Protein AF-A0A7S1CT63-F1 (afdb_monomer_lite)

InterPro domains:
  IPR013320 Concanavalin A-like lectin/glucanase domain superfamily [SSF49899] (181-325)

Foldseek 3Di:
DFAPQQDPDPDDDDDDPDDDDDDDDDDDDDDDDDDDDDDDDDDDDDPDPDDPDFAPCPDDWDKDWDDDPNDTDIFAIDGFGGDDDDPPDPQFDKDDWDWDFPDPDPPGWIWIWIDRPPDIDIHTGDVVVVVCNVCLVPDDDDDDAQWPDKDFQDDPDDDDDPDDDDPDPPDFQDKDKDFFDFAFWLLVWWWKKKKFWFAADPDWPQAQAKAWQKDQAAPLRFAWTWTAHRLQKIKIWHARSPDIDIDIAASSNHDGRHTKIKMWIGTSNSQWTWMDIRSGTQCCRVNDPRSIDRHDSPHTGRGNPSGTMMIGGSRTRIITMGRHGD

pLDDT: mean 75.98, std 24.72, range [22.61, 98.38]

Organism: NCBI:txid1486930

Sequence (326 aa):
MPSACAAGAAASDWSRDQRRRWHCRARDVGTHTRPCATALFTRAAALAQYVPGWDNRNPYFLVAGREANGTIVWSQPEVALYILPPCEDARCGVGYPDFVQPSAAAGAPIYLTETDKVTARLHRLNDTMLEGLFSQHTAREPATIGLAANVTRPSGDAAASTTLAPPAGAAAPQAWSFPAPTWGSLSAGAGLTLELELSAPTAQRVVTAPTALVDCRDGGGRGVAVSVNSSGQVTVTLSDGTHSQEWSSDPQCPVAAGAHHVVAIVDGLARYIAFVVDGVLNDGGDARPQGWGALSPAVGDVGGGGRAQCRVDGRVARVRAYTRYL

Structure (mmCIF, N/CA/C/O backbone):
data_AF-A0A7S1CT63-F1
#
_entry.id   AF-A0A7S1CT63-F1
#
loop_
_atom_site.group_PDB
_atom_site.id
_atom_site.type_symbol
_atom_site.label_atom_id
_atom_site.label_alt_id
_atom_site.label_comp_id
_atom_site.label_asym_id
_atom_site.label_entity_id
_atom_site.label_seq_id
_atom_site.pdbx_PDB_ins_code
_atom_site.Cartn_x
_atom_site.Cartn_y
_atom_site.Cartn_z
_atom_site.occupancy
_atom_site.B_iso_or_equiv
_atom_site.auth_seq_id
_atom_site.auth_comp_id
_atom_site.auth_asym_id
_atom_site.auth_atom_id
_atom_site.pdbx_PDB_model_num
ATOM 1 N N . MET A 1 1 ? -11.423 -14.882 8.388 1.00 35.84 1 MET A N 1
ATOM 2 C CA . MET A 1 1 ? -12.466 -14.789 7.344 1.00 35.84 1 MET A CA 1
ATOM 3 C C . MET A 1 1 ? -11.972 -15.637 6.180 1.00 35.84 1 MET A C 1
ATOM 5 O O . MET A 1 1 ? -10.774 -15.584 5.952 1.00 35.84 1 MET A O 1
ATOM 9 N N . PRO A 1 2 ? -12.773 -16.484 5.510 1.00 32.31 2 PRO A N 1
ATOM 10 C CA . PRO A 1 2 ? -12.267 -17.165 4.319 1.00 32.31 2 PRO A CA 1
ATOM 11 C C . PRO A 1 2 ? -11.955 -16.114 3.242 1.00 32.31 2 PRO A C 1
ATOM 13 O O . PRO A 1 2 ? -12.791 -15.255 2.966 1.00 32.31 2 PRO A O 1
ATOM 16 N N . SER A 1 3 ? -10.736 -16.161 2.705 1.00 40.78 3 SER A N 1
ATOM 17 C CA . SER A 1 3 ? -10.205 -15.226 1.709 1.00 40.78 3 SER A CA 1
ATOM 18 C C . SER A 1 3 ? -11.117 -15.128 0.475 1.00 40.78 3 SER A C 1
ATOM 20 O O . SER A 1 3 ? -11.454 -16.137 -0.145 1.00 40.78 3 SER A O 1
ATOM 22 N N . ALA A 1 4 ? -11.508 -13.900 0.116 1.00 50.69 4 ALA A N 1
ATOM 23 C CA . ALA A 1 4 ? -12.416 -13.604 -0.995 1.00 50.69 4 ALA A CA 1
ATOM 24 C C . ALA A 1 4 ? -11.771 -13.743 -2.390 1.00 50.69 4 ALA A C 1
ATOM 26 O O . ALA A 1 4 ? -12.476 -13.709 -3.395 1.00 50.69 4 ALA A O 1
ATOM 27 N N . CYS A 1 5 ? -10.453 -13.939 -2.477 1.00 51.06 5 CYS A N 1
ATOM 28 C CA . CYS A 1 5 ? -9.745 -13.969 -3.759 1.00 51.06 5 CYS A CA 1
ATOM 29 C C . CYS A 1 5 ? -9.962 -15.245 -4.587 1.00 51.06 5 CYS A C 1
ATOM 31 O O . CYS A 1 5 ? -9.625 -15.273 -5.767 1.00 51.06 5 CYS A O 1
ATOM 33 N N . ALA A 1 6 ? -10.527 -16.306 -4.004 1.00 39.12 6 ALA A N 1
ATOM 34 C CA . ALA A 1 6 ? -10.687 -17.587 -4.694 1.00 39.12 6 ALA A CA 1
ATOM 35 C C . ALA A 1 6 ? -11.897 -17.652 -5.648 1.00 39.12 6 ALA A C 1
ATOM 37 O O . ALA A 1 6 ? -12.098 -18.678 -6.299 1.00 39.12 6 ALA A O 1
ATOM 38 N N . ALA A 1 7 ? -12.713 -16.599 -5.763 1.00 34.84 7 ALA A N 1
ATOM 39 C CA . ALA A 1 7 ? -13.865 -16.618 -6.654 1.00 34.84 7 ALA A CA 1
ATOM 40 C C . ALA A 1 7 ? -14.063 -15.275 -7.356 1.00 34.84 7 ALA A C 1
ATOM 42 O O . ALA A 1 7 ? -14.525 -14.304 -6.763 1.00 34.84 7 ALA A O 1
ATOM 43 N N . GLY A 1 8 ? -13.835 -15.264 -8.671 1.00 33.62 8 GLY A N 1
ATOM 44 C CA . GLY A 1 8 ? -14.592 -14.394 -9.560 1.00 33.62 8 GLY A CA 1
ATOM 45 C C . GLY A 1 8 ? -16.068 -14.780 -9.466 1.00 33.62 8 GLY A C 1
ATOM 46 O O . GLY A 1 8 ? -16.554 -15.596 -10.243 1.00 33.62 8 GLY A O 1
ATOM 47 N N . ALA A 1 9 ? -16.770 -14.257 -8.468 1.00 26.58 9 ALA A N 1
ATOM 48 C CA . ALA A 1 9 ? -18.196 -14.447 -8.287 1.00 26.58 9 ALA A CA 1
ATOM 49 C C . ALA A 1 9 ? -18.817 -13.112 -7.887 1.00 26.58 9 ALA A C 1
ATOM 51 O O . ALA A 1 9 ? -18.344 -12.427 -6.981 1.00 26.58 9 ALA A O 1
ATOM 52 N N . ALA A 1 10 ? -19.874 -12.749 -8.612 1.00 27.80 10 ALA A N 1
ATOM 53 C CA . ALA A 1 10 ? -20.764 -11.646 -8.296 1.00 27.80 10 ALA A CA 1
ATOM 54 C C . ALA A 1 10 ? -21.100 -11.619 -6.799 1.00 27.80 10 ALA A C 1
ATOM 56 O O . ALA A 1 10 ? -21.235 -12.682 -6.195 1.00 27.80 10 ALA A O 1
ATOM 57 N N . ALA A 1 11 ? -21.248 -10.406 -6.254 1.00 30.02 11 ALA A N 1
ATOM 58 C CA . ALA A 1 11 ? -21.671 -10.108 -4.888 1.00 30.02 11 ALA A CA 1
ATOM 59 C C . ALA A 1 11 ? -22.540 -11.228 -4.293 1.00 30.02 11 ALA A C 1
ATOM 61 O O . ALA A 1 11 ? -23.735 -11.322 -4.576 1.00 30.02 11 ALA A O 1
ATOM 62 N N . SER A 1 12 ? -21.922 -12.112 -3.511 1.00 28.39 12 SER A N 1
ATOM 63 C CA . SER A 1 12 ? -22.650 -13.174 -2.839 1.00 28.39 12 SER A CA 1
ATOM 64 C C . SER A 1 12 ? -23.332 -12.562 -1.626 1.00 28.39 12 SER A C 1
ATOM 66 O O . SER A 1 12 ? -22.675 -12.103 -0.694 1.00 28.39 12 SER A O 1
ATOM 68 N N . ASP A 1 13 ? -24.654 -12.538 -1.694 1.00 25.92 13 ASP A N 1
ATOM 69 C CA . ASP A 1 13 ? -25.583 -12.258 -0.613 1.00 25.92 13 ASP A CA 1
ATOM 70 C C . ASP A 1 13 ? -25.235 -13.126 0.611 1.00 25.92 13 ASP A C 1
ATOM 72 O O . ASP A 1 13 ? -25.327 -14.357 0.572 1.00 25.92 13 ASP A O 1
ATOM 76 N N . TRP A 1 14 ? -24.752 -12.504 1.688 1.00 29.72 14 TRP A N 1
ATOM 77 C CA . TRP A 1 14 ? -24.385 -13.210 2.914 1.00 29.72 14 TRP A CA 1
ATOM 78 C C . TRP A 1 14 ? -25.539 -13.135 3.913 1.00 29.72 14 TRP A C 1
ATOM 80 O O . TRP A 1 14 ? -25.508 -12.343 4.852 1.00 29.72 14 TRP A O 1
ATOM 90 N N . SER A 1 15 ? -26.535 -14.013 3.768 1.00 27.06 15 SER A N 1
ATOM 91 C CA . SER A 1 15 ? -27.388 -14.380 4.902 1.00 27.06 15 SER A CA 1
ATOM 92 C C . SER A 1 15 ? -26.834 -15.649 5.560 1.00 27.06 15 SER A C 1
ATOM 94 O O . SER A 1 15 ? -26.629 -16.684 4.924 1.00 27.06 15 SER A O 1
ATOM 96 N N . ARG A 1 16 ? -26.546 -15.576 6.861 1.00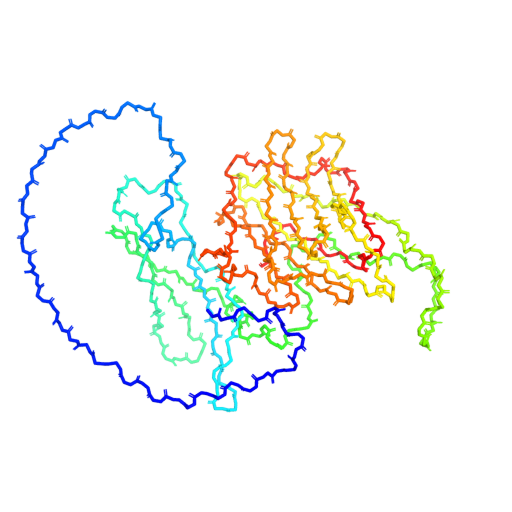 29.39 16 ARG A N 1
ATOM 97 C CA . ARG A 1 16 ? -26.346 -16.754 7.713 1.00 29.39 16 ARG A CA 1
ATOM 98 C C . ARG A 1 16 ? -27.312 -16.669 8.886 1.00 29.39 16 ARG A C 1
ATOM 100 O O . ARG A 1 16 ? -26.970 -16.165 9.950 1.00 29.39 16 ARG A O 1
ATOM 107 N N . ASP A 1 17 ? -28.505 -17.226 8.699 1.00 31.36 17 ASP A N 1
ATOM 108 C CA . ASP A 1 17 ? -29.215 -17.858 9.808 1.00 31.36 17 ASP A CA 1
ATOM 109 C C . ASP A 1 17 ? -28.464 -19.148 10.137 1.00 31.36 17 ASP A C 1
ATOM 111 O O . ASP A 1 17 ? -28.480 -20.070 9.331 1.00 31.36 17 ASP A O 1
ATOM 115 N N . GLN A 1 18 ? -27.757 -19.182 11.271 1.00 26.73 18 GLN A N 1
ATOM 116 C CA . GLN A 1 18 ? -27.653 -20.368 12.127 1.00 26.73 18 GLN A CA 1
ATOM 117 C C . GLN A 1 18 ? -27.317 -19.935 13.554 1.00 26.73 18 GLN A C 1
ATOM 119 O O . GLN A 1 18 ? -26.181 -19.618 13.910 1.00 26.73 18 GLN A O 1
ATOM 124 N N . ARG A 1 19 ? -28.350 -19.964 14.393 1.00 28.31 19 ARG A N 1
ATOM 125 C CA . ARG A 1 19 ? -28.294 -19.827 15.849 1.00 28.31 19 ARG A CA 1
ATOM 126 C C . ARG A 1 19 ? -27.216 -20.746 16.445 1.00 28.31 19 ARG A C 1
ATOM 128 O O . ARG A 1 19 ? -27.409 -21.955 16.535 1.00 28.31 19 ARG A O 1
ATOM 135 N N . ARG A 1 20 ? -26.128 -20.173 16.964 1.00 26.17 20 ARG A N 1
ATOM 136 C CA . ARG A 1 20 ? -25.301 -20.807 18.005 1.00 26.17 20 ARG A CA 1
ATOM 137 C C . ARG A 1 20 ? -25.146 -19.837 19.169 1.00 26.17 20 ARG A C 1
ATOM 139 O O . ARG A 1 20 ? -24.374 -18.888 19.113 1.00 26.17 20 ARG A O 1
ATOM 146 N N . ARG 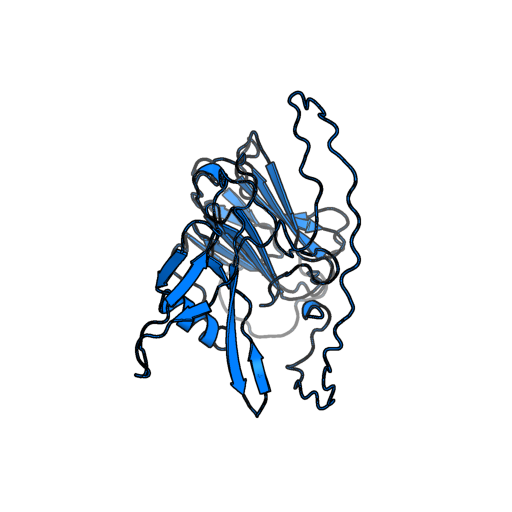A 1 21 ? -25.933 -20.081 20.220 1.00 24.33 21 ARG A N 1
ATOM 147 C CA . ARG A 1 21 ? -25.739 -19.478 21.542 1.00 24.33 21 ARG A CA 1
ATOM 148 C C . ARG A 1 21 ? -24.450 -20.051 22.129 1.00 24.33 21 ARG A C 1
ATOM 150 O O . ARG A 1 21 ? -24.333 -21.268 22.250 1.00 24.33 21 ARG A O 1
ATOM 157 N N . TRP A 1 22 ? -23.514 -19.194 22.515 1.00 25.42 22 TRP A N 1
ATOM 158 C CA . TRP A 1 22 ? -22.365 -19.600 23.319 1.00 25.42 22 TRP A CA 1
ATOM 159 C C . TRP A 1 22 ? -22.756 -19.530 24.800 1.00 25.42 22 TRP A C 1
ATOM 161 O O . TRP A 1 22 ? -23.129 -18.470 25.297 1.00 25.42 22 TRP A O 1
ATOM 171 N N . HIS A 1 23 ? -22.698 -20.664 25.502 1.00 22.67 23 HIS A N 1
ATOM 172 C CA . HIS A 1 23 ? -22.738 -20.708 26.964 1.00 22.67 23 HIS A CA 1
ATOM 173 C C . HIS A 1 23 ? -21.307 -20.784 27.498 1.00 22.67 23 HIS A C 1
ATOM 175 O O . HIS A 1 23 ? -20.571 -21.716 27.179 1.00 22.67 23 HIS A O 1
ATOM 181 N N . CYS A 1 24 ? -20.932 -19.818 28.333 1.00 22.61 24 CYS A N 1
ATOM 182 C CA . CYS A 1 24 ? -19.682 -19.839 29.080 1.00 22.61 24 CYS A CA 1
ATOM 183 C C . CYS A 1 24 ? -19.829 -20.825 30.255 1.00 22.61 24 CYS A C 1
ATOM 185 O O . CYS A 1 24 ? -20.693 -20.634 31.110 1.00 22.61 24 CYS A O 1
ATOM 187 N N . ARG A 1 25 ? -19.022 -21.893 30.297 1.00 24.30 25 ARG A N 1
ATOM 188 C CA . ARG A 1 25 ? -18.811 -22.690 31.517 1.00 24.30 25 ARG A CA 1
ATOM 189 C C . ARG A 1 25 ? -17.420 -22.371 32.050 1.00 24.30 25 ARG A C 1
ATOM 191 O O . ARG A 1 25 ? -16.437 -22.606 31.353 1.00 24.30 25 ARG A O 1
ATOM 198 N N . ALA A 1 26 ? -17.359 -21.863 33.276 1.00 24.77 26 ALA A N 1
ATOM 199 C CA . ALA A 1 26 ? -16.120 -21.724 34.028 1.00 24.77 26 ALA A CA 1
ATOM 200 C C . ALA A 1 26 ? -15.477 -23.107 34.240 1.00 24.77 26 ALA A C 1
ATOM 202 O O . ALA A 1 26 ? -16.177 -24.078 34.537 1.00 24.77 26 ALA A O 1
ATOM 203 N N . ARG A 1 27 ? -14.154 -23.199 34.077 1.00 28.42 27 ARG A N 1
ATOM 204 C CA . ARG A 1 27 ? -13.352 -24.317 34.585 1.00 28.42 27 ARG A CA 1
ATOM 205 C C . ARG A 1 27 ? -12.320 -23.791 35.570 1.00 28.42 27 ARG A C 1
ATOM 207 O O . ARG A 1 27 ? -11.707 -22.754 35.335 1.00 28.42 27 ARG A O 1
ATOM 214 N N . ASP A 1 28 ? -12.203 -24.549 36.650 1.00 27.70 28 ASP A N 1
ATOM 215 C CA . ASP A 1 28 ? -11.435 -24.295 37.857 1.00 27.70 28 ASP A CA 1
ATOM 216 C C . ASP A 1 28 ? -9.938 -24.069 37.631 1.00 27.70 28 ASP A C 1
ATOM 218 O O . ASP A 1 28 ? -9.291 -24.693 36.788 1.00 27.70 28 ASP A O 1
ATOM 222 N N . VAL A 1 29 ? -9.402 -23.180 38.465 1.00 32.75 29 VAL A N 1
ATOM 223 C CA . VAL A 1 29 ? -7.993 -22.803 38.569 1.00 32.75 29 VAL A CA 1
ATOM 224 C C . VAL A 1 29 ? -7.268 -23.837 39.435 1.00 32.75 29 VAL A C 1
ATOM 226 O O . VAL A 1 29 ? -7.515 -23.933 40.635 1.00 32.75 29 VAL A O 1
ATOM 229 N N . GLY A 1 30 ? -6.365 -24.607 38.825 1.00 28.83 30 GLY A N 1
ATOM 230 C CA . GLY A 1 30 ? -5.469 -25.540 39.511 1.00 28.83 30 GLY A CA 1
ATOM 231 C C . GLY A 1 30 ? -4.088 -24.929 39.743 1.00 28.83 30 GLY A C 1
ATOM 232 O O . GLY A 1 30 ? -3.415 -24.506 38.807 1.00 28.83 30 GLY A O 1
ATOM 233 N N . THR A 1 31 ? -3.679 -24.882 41.005 1.00 34.91 31 THR A N 1
ATOM 234 C CA . THR A 1 31 ? -2.426 -24.341 41.535 1.00 34.91 31 THR A CA 1
ATOM 235 C C . THR A 1 31 ? -1.241 -25.289 41.321 1.00 34.91 31 THR A C 1
ATOM 237 O O . THR A 1 31 ? -1.261 -26.412 41.811 1.00 34.91 31 THR A O 1
ATOM 240 N N . HIS A 1 32 ? -0.148 -24.821 40.704 1.00 30.03 32 HIS A N 1
ATOM 241 C CA . HIS A 1 32 ? 1.174 -25.441 40.875 1.00 30.03 32 HIS A CA 1
ATOM 242 C C . HIS A 1 32 ? 2.307 -24.405 40.867 1.00 30.03 32 HIS A C 1
ATOM 244 O O . HIS A 1 32 ? 2.599 -23.755 39.869 1.00 30.03 32 HIS A O 1
ATOM 250 N N . THR A 1 33 ? 2.948 -24.282 42.027 1.00 31.70 33 THR A N 1
ATOM 251 C CA . THR A 1 33 ? 4.231 -23.625 42.294 1.00 31.70 33 THR A CA 1
ATOM 252 C C . THR A 1 33 ? 5.379 -24.601 42.034 1.00 31.70 33 THR A C 1
ATOM 254 O O . THR A 1 33 ? 5.244 -25.747 42.450 1.00 31.70 33 THR A O 1
ATOM 257 N N . ARG A 1 34 ? 6.501 -24.158 41.424 1.00 28.83 34 ARG A N 1
ATOM 258 C CA . ARG A 1 34 ? 7.908 -24.634 41.597 1.00 28.83 34 ARG A CA 1
ATOM 259 C C . ARG A 1 34 ? 8.905 -23.701 40.849 1.00 28.83 34 ARG A C 1
ATOM 261 O O . ARG A 1 34 ? 8.453 -22.919 40.021 1.00 28.83 34 ARG A O 1
ATOM 268 N N . PRO A 1 35 ? 10.209 -23.689 41.215 1.00 28.25 35 PRO A N 1
ATOM 269 C CA . PRO A 1 35 ? 10.944 -22.462 41.566 1.00 28.25 35 PRO A CA 1
ATOM 270 C C . PRO A 1 35 ? 11.951 -21.934 40.523 1.00 28.25 35 PRO A C 1
ATOM 272 O O . PRO A 1 35 ? 12.259 -22.588 39.532 1.00 28.25 35 PRO A O 1
ATOM 275 N N . CYS A 1 36 ? 12.487 -20.743 40.824 1.00 25.95 36 CYS A N 1
ATOM 276 C CA . CYS A 1 36 ? 13.541 -20.014 40.117 1.00 25.95 36 CYS A CA 1
ATOM 277 C C . CYS A 1 36 ? 14.781 -20.857 39.778 1.00 25.95 36 CYS A C 1
ATOM 279 O O . CYS A 1 36 ? 15.413 -21.429 40.666 1.00 25.95 36 CYS A O 1
ATOM 281 N N . ALA A 1 37 ? 15.201 -20.791 38.513 1.00 26.00 37 ALA A N 1
ATOM 282 C CA . ALA A 1 37 ? 16.566 -21.061 38.087 1.00 26.00 37 ALA A CA 1
ATOM 283 C C . ALA A 1 37 ? 17.078 -19.845 37.304 1.00 26.00 37 ALA A C 1
ATOM 285 O O . ALA A 1 37 ? 16.552 -19.483 36.253 1.00 26.00 37 ALA A O 1
ATOM 286 N N . THR A 1 38 ? 18.088 -19.194 37.869 1.00 29.81 38 THR A N 1
ATOM 287 C CA . THR A 1 38 ? 18.838 -18.086 37.284 1.00 29.81 38 THR A CA 1
ATOM 288 C C . THR A 1 38 ? 19.645 -18.605 36.095 1.00 29.81 38 THR A C 1
ATOM 290 O O . THR A 1 38 ? 20.616 -19.334 36.286 1.00 29.81 38 THR A O 1
ATOM 293 N N . ALA A 1 39 ? 19.262 -18.233 34.874 1.00 25.23 39 ALA A N 1
ATOM 294 C CA . ALA A 1 39 ? 20.067 -18.448 33.676 1.00 25.23 39 ALA A CA 1
ATOM 295 C C . ALA A 1 39 ? 20.589 -17.094 33.180 1.00 25.23 39 ALA A C 1
ATOM 297 O O . ALA A 1 39 ? 19.831 -16.235 32.733 1.00 25.23 39 ALA A O 1
ATOM 298 N N . LEU A 1 40 ? 21.902 -16.909 33.307 1.00 26.69 40 LEU A N 1
ATOM 299 C CA . LEU A 1 40 ? 22.671 -15.857 32.651 1.00 26.69 40 LEU A CA 1
ATOM 300 C C . LEU A 1 40 ? 22.524 -16.012 31.130 1.00 26.69 40 LEU A C 1
ATOM 302 O O . LEU A 1 40 ? 23.079 -16.947 30.557 1.00 26.69 40 LEU A O 1
ATOM 306 N N . PHE A 1 41 ? 21.806 -15.098 30.477 1.00 27.72 41 PHE A N 1
ATOM 307 C CA . PHE A 1 41 ? 21.804 -14.991 29.018 1.00 27.72 41 PHE A CA 1
ATOM 308 C C . PHE A 1 41 ? 22.807 -13.927 28.575 1.00 27.72 41 PHE A C 1
ATOM 310 O O . PHE A 1 41 ? 22.585 -12.721 28.691 1.00 27.72 41 PHE A O 1
ATOM 317 N N . THR A 1 42 ? 23.939 -14.400 28.066 1.00 26.38 42 THR A N 1
ATOM 318 C CA . THR A 1 42 ? 24.874 -13.632 27.249 1.00 26.38 42 THR A CA 1
ATOM 319 C C . THR A 1 42 ? 24.235 -13.272 25.903 1.00 26.38 42 THR A C 1
ATOM 321 O O . THR A 1 42 ? 23.478 -14.040 25.312 1.00 26.38 42 THR A O 1
ATOM 324 N N . ARG A 1 43 ? 24.540 -12.055 25.439 1.00 38.50 43 ARG A N 1
ATOM 325 C CA . ARG A 1 43 ? 24.061 -11.421 24.204 1.00 38.50 43 ARG A CA 1
ATOM 326 C C . ARG A 1 43 ? 24.233 -12.304 22.961 1.00 38.50 43 ARG A C 1
ATOM 328 O O . ARG A 1 43 ? 25.341 -12.433 22.455 1.00 38.50 43 ARG A O 1
ATOM 335 N N . ALA A 1 44 ? 23.109 -12.774 22.434 1.00 32.78 44 ALA A N 1
ATOM 336 C CA . ALA A 1 44 ? 22.812 -12.917 21.008 1.00 32.78 44 ALA A CA 1
ATOM 337 C C . ALA A 1 44 ? 21.307 -13.221 20.883 1.00 32.78 44 ALA A C 1
ATOM 339 O O . ALA A 1 44 ? 20.915 -14.375 20.760 1.00 32.78 44 ALA A O 1
ATOM 340 N N . ALA A 1 45 ? 20.445 -12.206 21.001 1.00 34.72 45 ALA A N 1
ATOM 341 C CA . ALA A 1 45 ? 19.016 -12.380 20.727 1.00 34.72 45 ALA A CA 1
ATOM 342 C C . ALA A 1 45 ? 18.856 -12.421 19.196 1.00 34.72 45 ALA A C 1
ATOM 344 O O . ALA A 1 45 ? 18.982 -11.400 18.530 1.00 34.72 45 ALA A O 1
ATOM 345 N N . ALA A 1 46 ? 18.910 -13.598 18.576 1.00 34.28 46 ALA A N 1
ATOM 346 C CA . ALA A 1 46 ? 17.763 -14.479 18.388 1.00 34.28 46 ALA A CA 1
ATOM 347 C C . ALA A 1 46 ? 16.624 -13.715 17.704 1.00 34.28 46 ALA A C 1
ATOM 349 O O . ALA A 1 46 ? 15.887 -12.972 18.347 1.00 34.28 46 ALA A O 1
ATOM 350 N N . LEU A 1 47 ? 16.520 -13.915 16.385 1.00 38.41 47 LEU A N 1
ATOM 351 C CA . LEU A 1 47 ? 15.291 -13.747 15.614 1.00 38.41 47 LEU A CA 1
ATOM 352 C C . LEU A 1 47 ? 14.131 -14.245 16.481 1.00 38.41 47 LEU A C 1
ATOM 354 O O . LEU A 1 47 ? 14.060 -15.440 16.773 1.00 38.41 47 LEU A O 1
ATOM 358 N N . ALA A 1 48 ? 13.316 -13.314 16.976 1.00 36.69 48 ALA A N 1
ATOM 359 C CA . ALA A 1 48 ? 12.272 -13.605 17.943 1.00 36.69 48 ALA A CA 1
ATOM 360 C C . ALA A 1 48 ? 11.383 -14.728 17.398 1.00 36.69 48 ALA A C 1
ATOM 362 O O . ALA A 1 48 ? 10.780 -14.603 16.331 1.00 36.69 48 ALA A O 1
ATOM 363 N N . GLN A 1 49 ? 11.357 -15.849 18.118 1.00 33.94 49 GLN A N 1
ATOM 364 C CA . GLN A 1 49 ? 10.453 -16.945 17.824 1.00 33.94 49 GLN A CA 1
ATOM 365 C C . GLN A 1 49 ? 9.022 -16.425 17.916 1.00 33.94 49 GLN A C 1
ATOM 367 O O . GLN A 1 49 ? 8.576 -15.910 18.936 1.00 33.94 49 GLN A O 1
ATOM 372 N N . TYR A 1 50 ? 8.339 -16.558 16.792 1.00 40.94 50 TYR A N 1
ATOM 373 C CA . TYR A 1 50 ? 6.953 -16.222 16.561 1.00 40.94 50 TYR A CA 1
ATOM 374 C C . TYR A 1 50 ? 6.020 -16.937 17.557 1.00 40.94 50 TYR A C 1
ATOM 376 O O . TYR A 1 50 ? 5.866 -18.157 17.494 1.00 40.94 50 TYR A O 1
ATOM 384 N N . VAL A 1 51 ? 5.370 -16.182 18.448 1.00 34.38 51 VAL A N 1
ATOM 385 C CA . VAL A 1 51 ? 4.260 -16.670 19.284 1.00 34.38 51 VAL A CA 1
ATOM 386 C C . VAL A 1 51 ? 2.976 -15.945 18.848 1.00 34.38 51 VAL A C 1
ATOM 388 O O . VAL A 1 51 ? 2.861 -14.732 19.039 1.00 34.38 51 VAL A O 1
ATOM 391 N N . PRO A 1 52 ? 1.994 -16.636 18.235 1.00 36.94 52 PRO A N 1
ATOM 392 C CA . PRO A 1 52 ? 0.756 -15.999 17.795 1.00 36.94 52 PRO A CA 1
ATOM 393 C C . PRO A 1 52 ? -0.044 -15.395 18.966 1.00 36.94 52 PRO A C 1
ATOM 395 O O .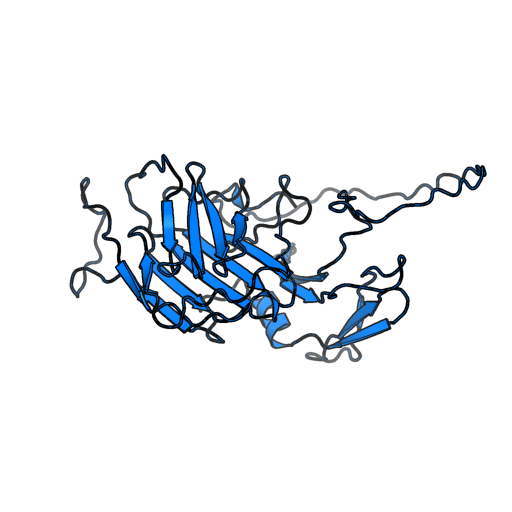 PRO A 1 52 ? -0.266 -16.047 19.985 1.00 36.94 52 PRO A O 1
ATOM 398 N N . GLY A 1 53 ? -0.545 -14.168 18.786 1.00 48.31 53 GLY A N 1
ATOM 399 C CA . GLY A 1 53 ? -1.647 -13.579 19.563 1.00 48.31 53 GLY A CA 1
ATOM 400 C C . GLY A 1 53 ? -1.266 -12.648 20.722 1.00 48.31 53 GLY A C 1
ATOM 401 O O . GLY A 1 53 ? -1.888 -11.596 20.869 1.00 48.31 53 GLY A O 1
ATOM 402 N N . TRP A 1 54 ? -0.259 -12.978 21.538 1.00 46.44 54 TRP A N 1
ATOM 403 C CA . TRP A 1 54 ? 0.113 -12.114 22.673 1.00 46.44 54 TRP A CA 1
ATOM 404 C C . TRP A 1 54 ? 1.106 -11.013 22.286 1.00 46.44 54 TRP A C 1
ATOM 406 O O . TRP A 1 54 ? 0.897 -9.865 22.690 1.00 46.44 54 TRP A O 1
ATOM 416 N N . ASP A 1 55 ? 2.100 -11.360 21.462 1.00 53.03 55 ASP A N 1
ATOM 417 C CA . ASP A 1 55 ? 3.278 -10.532 21.156 1.00 53.03 55 ASP A CA 1
ATOM 418 C C . ASP A 1 55 ? 3.168 -9.751 19.836 1.00 53.03 55 ASP A C 1
ATOM 420 O O . ASP A 1 55 ? 4.036 -8.944 19.520 1.00 53.03 55 ASP A O 1
ATOM 424 N N . ASN A 1 56 ? 2.094 -9.957 19.062 1.00 64.44 56 ASN A N 1
ATOM 425 C CA . ASN A 1 56 ? 1.956 -9.384 17.721 1.00 64.44 56 ASN A CA 1
ATOM 426 C C . ASN A 1 56 ? 0.591 -8.719 17.492 1.00 64.44 56 ASN A C 1
ATOM 428 O O . ASN A 1 56 ? -0.177 -9.108 16.616 1.00 64.44 56 ASN A O 1
ATOM 432 N N . ARG A 1 57 ? 0.267 -7.748 18.350 1.00 75.50 57 ARG A N 1
ATOM 433 C CA . ARG A 1 57 ? -0.989 -6.975 18.317 1.00 75.50 57 ARG A CA 1
ATOM 434 C C . ARG A 1 57 ? -0.850 -5.618 17.603 1.00 75.50 57 ARG A C 1
ATOM 436 O O . ARG A 1 57 ? -1.731 -4.774 17.714 1.00 75.50 57 ARG A O 1
ATOM 443 N N . ASN A 1 58 ? 0.278 -5.398 16.932 1.00 80.81 58 ASN A N 1
ATOM 444 C CA . ASN A 1 58 ? 0.645 -4.160 16.250 1.00 80.81 58 ASN A CA 1
ATOM 445 C C . ASN A 1 58 ? 0.730 -4.455 14.745 1.00 80.81 58 ASN A C 1
ATOM 447 O O . ASN A 1 58 ? 1.474 -5.375 14.403 1.00 80.81 58 ASN A O 1
ATOM 451 N N . PRO A 1 59 ? 0.027 -3.728 13.861 1.00 86.62 59 PRO A N 1
ATOM 452 C CA . PRO A 1 59 ? -0.774 -2.528 14.122 1.00 86.62 59 PRO A CA 1
ATOM 453 C C . PRO A 1 59 ? -2.232 -2.810 14.538 1.00 86.62 59 PRO A C 1
ATOM 455 O O . PRO A 1 59 ? -2.699 -3.949 14.522 1.00 86.62 59 PRO A O 1
ATOM 458 N N . TYR A 1 60 ? -2.956 -1.744 14.892 1.00 88.94 60 TYR A N 1
ATOM 459 C CA . TYR A 1 60 ? -4.412 -1.724 15.024 1.00 88.94 60 TYR A CA 1
ATOM 460 C C . TYR A 1 60 ? -5.061 -1.460 13.667 1.00 88.94 60 TYR A C 1
ATOM 462 O O . TYR A 1 60 ? -4.701 -0.506 12.976 1.00 88.94 60 TYR A O 1
ATOM 470 N N . PHE A 1 61 ? -6.080 -2.249 13.342 1.00 91.44 61 PHE A N 1
ATOM 471 C CA . PHE A 1 61 ? -6.876 -2.075 12.133 1.00 91.44 61 PHE A CA 1
ATOM 472 C C . PHE A 1 61 ? -8.256 -1.503 12.451 1.00 91.44 61 PHE A C 1
ATOM 474 O O . PHE A 1 61 ? -8.859 -1.848 13.470 1.00 91.44 61 PHE A O 1
ATOM 481 N N . LEU A 1 62 ? -8.768 -0.671 11.549 1.00 94.06 62 LEU A N 1
ATOM 482 C CA . LEU A 1 62 ? -10.131 -0.159 11.564 1.00 94.06 62 LEU A CA 1
ATOM 483 C C . LEU A 1 62 ? -10.899 -0.692 10.355 1.00 94.06 62 LEU A C 1
ATOM 485 O O . LEU A 1 62 ? -10.389 -0.709 9.239 1.00 94.06 62 LEU A O 1
ATOM 489 N N . VAL A 1 63 ? -12.143 -1.104 10.587 1.00 94.94 63 VAL A N 1
ATOM 490 C CA . VAL A 1 63 ? -13.099 -1.504 9.548 1.00 94.94 63 VAL A CA 1
ATOM 491 C C . VAL A 1 63 ? -14.400 -0.748 9.757 1.00 94.94 63 VAL A C 1
ATOM 493 O O . VAL A 1 63 ? -14.847 -0.577 10.893 1.00 94.94 63 VAL A O 1
ATOM 496 N N . ALA A 1 64 ? -15.026 -0.315 8.668 1.00 94.25 64 ALA A N 1
ATOM 497 C CA . ALA A 1 64 ? -16.350 0.284 8.699 1.00 94.25 64 ALA A CA 1
ATOM 498 C C . ALA A 1 64 ? -17.393 -0.734 8.236 1.00 94.25 64 ALA A C 1
ATOM 500 O O . ALA A 1 64 ? -17.225 -1.391 7.211 1.00 94.25 64 ALA A O 1
ATOM 501 N N . GLY A 1 65 ? -18.479 -0.861 8.995 1.00 93.50 65 GLY A N 1
ATOM 502 C CA . GLY A 1 65 ? -19.637 -1.666 8.623 1.00 93.50 65 GLY A CA 1
ATOM 503 C C . GLY A 1 65 ? -20.806 -0.760 8.272 1.00 93.50 65 GLY A C 1
ATOM 504 O O . GLY A 1 65 ? -21.146 0.130 9.051 1.00 93.50 65 GLY A O 1
ATOM 505 N N . ARG A 1 66 ? -21.445 -0.995 7.125 1.00 90.38 66 ARG A N 1
ATOM 506 C CA . ARG A 1 66 ? -22.715 -0.349 6.767 1.00 90.38 66 ARG A CA 1
ATOM 507 C C . ARG A 1 66 ? -23.809 -1.387 6.605 1.00 90.38 66 ARG A C 1
ATOM 509 O O . ARG A 1 66 ? -23.569 -2.459 6.055 1.00 90.38 66 ARG A O 1
ATOM 516 N N . GLU A 1 67 ? -25.015 -1.060 7.037 1.00 93.31 67 GLU A N 1
ATOM 517 C CA . GLU A 1 67 ? -26.165 -1.918 6.785 1.00 93.31 67 GLU A CA 1
ATOM 518 C C . GLU A 1 67 ? -26.625 -1.773 5.327 1.00 93.31 67 GLU A C 1
ATOM 520 O O . GLU A 1 67 ? -26.811 -0.666 4.823 1.00 93.31 67 GLU A O 1
ATOM 525 N N . ALA A 1 68 ? -26.798 -2.896 4.635 1.00 90.31 68 ALA A N 1
ATOM 526 C CA . ALA A 1 68 ? -27.370 -2.976 3.301 1.00 90.31 68 ALA A CA 1
ATOM 527 C C . ALA A 1 68 ? -28.226 -4.243 3.197 1.00 90.31 68 ALA A C 1
ATOM 529 O O . ALA A 1 68 ? -27.750 -5.351 3.449 1.00 90.31 68 ALA A O 1
ATOM 530 N N . ASN A 1 69 ? -29.501 -4.077 2.834 1.00 93.31 69 ASN A N 1
ATOM 531 C CA . ASN A 1 69 ? -30.472 -5.167 2.674 1.00 93.31 69 ASN A CA 1
ATOM 532 C C . ASN A 1 69 ? -30.544 -6.124 3.886 1.00 93.31 69 ASN A C 1
ATOM 534 O O . ASN A 1 69 ? -30.632 -7.336 3.720 1.00 93.31 69 ASN A O 1
ATOM 538 N N . GLY A 1 70 ? -30.479 -5.589 5.112 1.00 94.06 70 GLY A N 1
ATOM 539 C CA . GLY A 1 70 ? -30.521 -6.386 6.347 1.00 94.06 70 GLY A CA 1
ATOM 540 C C . GLY A 1 70 ? -29.226 -7.142 6.673 1.00 94.06 70 GLY A C 1
ATOM 541 O O . GLY A 1 70 ? -29.222 -8.003 7.552 1.00 94.06 70 GLY A O 1
ATOM 542 N N . THR A 1 71 ? -28.124 -6.833 5.984 1.00 94.44 71 THR A N 1
ATOM 543 C CA . THR A 1 71 ? -26.787 -7.392 6.238 1.00 94.44 71 THR A CA 1
ATOM 544 C C . THR A 1 71 ? -25.778 -6.277 6.497 1.00 94.44 71 THR A C 1
ATOM 546 O O . THR A 1 71 ? -25.958 -5.160 6.018 1.00 94.44 71 THR A O 1
ATOM 549 N N . ILE A 1 72 ? -24.706 -6.556 7.244 1.00 94.12 72 ILE A N 1
ATOM 550 C CA . ILE A 1 72 ? -23.591 -5.609 7.371 1.00 94.12 72 ILE A CA 1
ATOM 551 C C . ILE A 1 72 ? -22.575 -5.902 6.270 1.00 94.12 72 ILE A C 1
ATOM 553 O O . ILE A 1 72 ? -21.997 -6.988 6.218 1.00 94.12 72 ILE A O 1
ATOM 557 N N . VAL A 1 73 ? -22.339 -4.908 5.421 1.00 92.19 73 VAL A N 1
ATOM 558 C CA . VAL A 1 73 ? -21.265 -4.899 4.432 1.00 92.19 73 VAL A CA 1
ATOM 559 C C . VAL A 1 73 ? -20.066 -4.192 5.052 1.00 92.19 73 VAL A C 1
ATOM 561 O O . VAL A 1 73 ? -20.167 -3.028 5.445 1.00 92.19 73 VAL A O 1
ATOM 564 N N . TRP A 1 74 ? -18.953 -4.914 5.163 1.00 94.81 74 TRP A N 1
ATOM 565 C CA . TRP A 1 74 ? -17.709 -4.424 5.751 1.00 94.81 74 TRP A CA 1
ATOM 566 C C . TRP A 1 74 ? -16.759 -3.884 4.682 1.00 94.81 74 TRP A C 1
ATOM 568 O O . TRP A 1 74 ? -16.609 -4.491 3.618 1.00 94.81 74 TRP A O 1
ATOM 578 N N . SER A 1 75 ? -16.088 -2.780 5.000 1.00 95.31 75 SER A N 1
ATOM 579 C CA . SER A 1 75 ? -14.954 -2.252 4.245 1.00 95.31 75 SER A CA 1
ATOM 580 C C . SER A 1 75 ? -13.756 -3.212 4.304 1.00 95.31 75 SER A C 1
ATOM 582 O O . SER A 1 75 ? -13.683 -4.089 5.170 1.00 95.31 75 SER A O 1
ATOM 584 N N . GLN A 1 76 ? -12.776 -3.018 3.420 1.00 94.25 76 GLN A N 1
ATOM 585 C CA . GLN A 1 76 ? -11.434 -3.543 3.669 1.00 94.25 76 GLN A CA 1
ATOM 586 C C . GLN A 1 76 ? -10.826 -2.808 4.882 1.00 94.25 76 GLN A C 1
ATOM 588 O O . GLN A 1 76 ? -11.189 -1.648 5.129 1.00 94.25 76 GLN A O 1
ATOM 593 N N . PRO A 1 77 ? -9.967 -3.467 5.679 1.00 93.50 77 PRO A N 1
ATOM 594 C CA . PRO A 1 77 ? -9.382 -2.856 6.866 1.00 93.50 77 PRO A CA 1
ATOM 595 C C . PRO A 1 77 ? -8.305 -1.829 6.506 1.00 93.50 77 PRO A C 1
ATOM 597 O O . PRO A 1 77 ? -7.569 -2.014 5.542 1.00 93.50 77 PRO A O 1
ATOM 600 N N . GLU A 1 78 ? -8.191 -0.792 7.333 1.00 93.50 78 GLU A N 1
ATOM 601 C CA . GLU A 1 78 ? -7.182 0.271 7.242 1.00 93.50 78 GLU A CA 1
ATOM 602 C C . GLU A 1 78 ? -6.323 0.297 8.512 1.00 93.50 78 GLU A C 1
ATOM 604 O O . GLU A 1 78 ? -6.834 0.029 9.606 1.00 93.50 78 GLU A O 1
ATOM 609 N N . VAL A 1 79 ? -5.033 0.628 8.402 1.00 92.00 79 VAL A N 1
ATOM 610 C CA . VAL A 1 79 ? -4.168 0.773 9.583 1.00 92.00 79 VAL A CA 1
ATOM 611 C C . VAL A 1 79 ? -4.533 2.066 10.309 1.00 92.00 79 VAL A C 1
ATOM 613 O O . VAL A 1 79 ? -4.322 3.165 9.810 1.00 92.00 79 VAL A O 1
ATOM 616 N N . ALA A 1 80 ? -5.065 1.947 11.525 1.00 91.38 80 ALA A N 1
ATOM 617 C CA . ALA A 1 80 ? -5.528 3.100 12.295 1.00 91.38 80 ALA A CA 1
ATOM 618 C C . ALA A 1 80 ? -4.475 3.631 13.268 1.00 91.38 80 ALA A C 1
ATOM 620 O O . ALA A 1 80 ? -4.341 4.840 13.444 1.00 91.38 80 ALA A O 1
ATOM 621 N N . LEU A 1 81 ? -3.749 2.727 13.928 1.00 89.12 81 LEU A N 1
ATOM 622 C CA . LEU A 1 81 ? -2.708 3.053 14.898 1.00 89.12 81 LEU A CA 1
ATOM 623 C C . LEU A 1 81 ? -1.621 1.988 14.863 1.00 89.12 81 LEU A C 1
ATOM 625 O O . LEU A 1 81 ? -1.877 0.816 14.600 1.00 89.12 81 LEU A O 1
ATOM 629 N N . TYR A 1 82 ? -0.413 2.384 15.222 1.00 86.62 82 TYR A N 1
ATOM 630 C CA . TYR A 1 82 ? 0.709 1.484 15.433 1.00 86.62 82 TYR A CA 1
ATOM 631 C C . TYR A 1 82 ? 1.617 2.065 16.507 1.00 86.62 82 TYR A C 1
ATOM 633 O O . TYR A 1 82 ? 1.558 3.254 16.823 1.00 86.62 82 TYR A O 1
ATOM 641 N N . ILE A 1 83 ? 2.476 1.219 17.063 1.00 79.06 83 ILE A N 1
ATOM 642 C CA . ILE A 1 83 ? 3.538 1.649 17.971 1.00 79.06 83 ILE A CA 1
ATOM 643 C C . ILE A 1 83 ? 4.890 1.324 17.344 1.00 79.06 83 ILE A C 1
ATOM 645 O O . ILE A 1 83 ? 5.093 0.239 16.799 1.00 79.06 83 ILE A O 1
ATOM 649 N N . LEU A 1 84 ? 5.820 2.273 17.426 1.00 71.94 84 LEU A N 1
ATOM 650 C CA . LEU A 1 84 ? 7.214 2.064 17.055 1.00 71.94 84 LEU A CA 1
ATOM 651 C C . LEU A 1 84 ? 7.983 1.481 18.255 1.00 71.94 84 LEU A C 1
ATOM 653 O O . LEU A 1 84 ? 7.930 2.064 19.339 1.00 71.94 84 LEU A O 1
ATOM 657 N N . PRO A 1 85 ? 8.701 0.354 18.100 1.00 65.00 85 PRO A N 1
ATOM 658 C CA . PRO A 1 85 ? 9.592 -0.160 19.138 1.00 65.00 85 PRO A CA 1
ATOM 659 C C . PRO A 1 85 ? 10.757 0.807 19.449 1.00 65.00 85 PRO A C 1
ATOM 661 O O . PRO A 1 85 ? 11.112 1.623 18.596 1.00 65.00 85 PRO A O 1
ATOM 664 N N . PRO A 1 86 ? 11.444 0.645 20.597 1.00 59.41 86 PRO A N 1
ATOM 665 C CA . PRO A 1 86 ? 11.151 -0.316 21.651 1.00 59.41 86 PRO A CA 1
ATOM 666 C C . PRO A 1 86 ? 10.157 0.258 22.658 1.00 59.41 86 PRO A C 1
ATOM 668 O O . PRO A 1 86 ? 10.281 1.394 23.106 1.00 59.41 86 PRO A O 1
ATOM 671 N N . CYS A 1 87 ? 9.208 -0.565 23.084 1.00 57.97 87 CYS A N 1
ATOM 672 C CA . CYS A 1 87 ? 8.607 -0.331 24.382 1.00 57.97 87 CYS A CA 1
ATOM 673 C C . CYS A 1 87 ? 9.566 -0.899 25.438 1.00 57.97 87 CYS A C 1
ATOM 675 O O . CYS A 1 87 ? 9.937 -2.068 25.362 1.00 57.97 87 CYS A O 1
ATOM 677 N N . GLU A 1 88 ? 10.015 -0.069 26.378 1.00 52.34 88 GLU A N 1
ATOM 678 C CA . GLU A 1 88 ? 11.075 -0.435 27.332 1.00 52.34 88 GLU A CA 1
ATOM 679 C C . GLU A 1 88 ? 10.642 -1.490 28.372 1.00 52.34 88 GLU A C 1
ATOM 681 O O . GLU A 1 88 ? 11.490 -2.172 28.946 1.00 52.34 88 GLU A O 1
ATOM 686 N N . ASP A 1 89 ? 9.336 -1.666 28.608 1.00 56.81 89 ASP A N 1
ATOM 687 C CA . ASP A 1 89 ? 8.790 -2.654 29.548 1.00 56.81 89 ASP A CA 1
ATOM 688 C C . ASP A 1 89 ? 8.374 -3.940 28.810 1.00 56.81 89 ASP A C 1
ATOM 690 O O . ASP A 1 89 ? 7.629 -3.897 27.834 1.00 56.81 89 ASP A O 1
ATOM 694 N N . ALA A 1 90 ? 8.777 -5.107 29.323 1.00 56.59 90 ALA A N 1
ATOM 695 C CA . ALA A 1 90 ? 8.368 -6.421 28.812 1.00 56.59 90 ALA A CA 1
ATOM 696 C C . ALA A 1 90 ? 6.841 -6.658 28.853 1.00 56.59 90 ALA A C 1
ATOM 698 O O . ALA A 1 90 ? 6.329 -7.600 28.249 1.00 56.59 90 ALA A O 1
ATOM 699 N N . ARG A 1 91 ? 6.096 -5.826 29.588 1.00 59.31 91 ARG A N 1
ATOM 700 C CA . ARG A 1 91 ? 4.630 -5.827 29.636 1.00 59.31 91 ARG A CA 1
ATOM 701 C C . ARG A 1 91 ? 4.013 -4.924 28.581 1.00 59.31 91 ARG A C 1
ATOM 703 O O . ARG A 1 91 ? 2.823 -5.107 28.304 1.00 59.31 91 ARG A O 1
ATOM 710 N N . CYS A 1 92 ? 4.766 -3.988 28.006 1.00 60.25 92 CYS A N 1
ATOM 711 C CA . CYS A 1 92 ? 4.244 -3.113 26.976 1.00 60.25 92 CYS A CA 1
ATOM 712 C C . CYS A 1 92 ? 3.806 -3.932 25.772 1.00 60.25 92 CYS A C 1
ATOM 714 O O . CYS A 1 92 ? 4.555 -4.695 25.169 1.00 60.25 92 CYS A O 1
ATOM 716 N N . GLY A 1 93 ? 2.534 -3.782 25.457 1.00 64.81 93 GLY A N 1
ATOM 717 C CA . GLY A 1 93 ? 1.909 -4.421 24.325 1.00 64.81 93 GLY A CA 1
ATOM 718 C C . GLY A 1 93 ? 0.624 -3.680 24.060 1.00 64.81 93 GLY A C 1
ATOM 719 O O . GLY A 1 93 ? -0.177 -3.498 24.979 1.00 64.81 93 GLY A O 1
ATOM 720 N N . VAL A 1 94 ? 0.471 -3.262 22.812 1.00 71.06 94 VAL A N 1
ATOM 721 C CA . VAL A 1 94 ? -0.749 -2.662 22.288 1.00 71.06 94 VAL A CA 1
ATOM 722 C C . VAL A 1 94 ? -1.959 -3.524 22.649 1.00 71.06 94 VAL A C 1
ATOM 724 O O . VAL A 1 94 ? -1.937 -4.753 22.523 1.00 71.06 94 VAL A O 1
ATOM 727 N N . GLY A 1 95 ? -3.016 -2.897 23.149 1.00 74.38 95 GLY A N 1
ATOM 728 C CA . GLY A 1 95 ? -4.269 -3.575 23.411 1.00 74.38 95 GLY A CA 1
ATOM 729 C C . GLY A 1 95 ? -5.388 -2.648 23.857 1.00 74.38 95 GLY A C 1
ATOM 730 O O . GLY A 1 95 ? -5.176 -1.482 24.171 1.00 74.38 95 GLY A O 1
ATOM 731 N N . TYR A 1 96 ? -6.579 -3.242 23.913 1.00 83.50 96 TYR A N 1
ATOM 732 C CA . TYR A 1 96 ? -7.818 -2.640 24.412 1.00 83.50 96 TYR A CA 1
ATOM 733 C C . TYR A 1 96 ? -8.218 -1.328 23.720 1.00 83.50 96 TYR A C 1
ATOM 735 O O . TYR A 1 96 ? -8.514 -0.355 24.415 1.00 83.50 96 TYR A O 1
ATOM 743 N N . PRO A 1 97 ? -8.239 -1.290 22.372 1.00 88.81 97 PRO A N 1
ATOM 744 C CA . PRO A 1 97 ? -8.793 -0.142 21.684 1.00 88.81 97 PRO A CA 1
ATOM 745 C C . PRO A 1 97 ? -10.305 -0.095 21.915 1.00 88.81 97 PRO A C 1
ATOM 747 O O . PRO A 1 97 ? -10.982 -1.125 21.864 1.00 88.81 97 PRO A O 1
ATOM 750 N N . ASP A 1 98 ? -10.828 1.100 22.139 1.00 92.62 98 ASP A N 1
ATOM 751 C CA . ASP A 1 98 ? -12.258 1.375 22.210 1.00 92.62 98 ASP A CA 1
ATOM 752 C C . ASP A 1 98 ? -12.557 2.734 21.570 1.00 92.62 98 ASP A C 1
ATOM 754 O O . ASP A 1 98 ? -11.663 3.568 21.395 1.00 92.62 98 ASP A O 1
ATOM 758 N N . PHE A 1 99 ? -13.816 2.968 21.220 1.00 93.75 99 PHE A N 1
ATOM 759 C CA . PHE A 1 99 ? -14.252 4.240 20.667 1.00 93.75 99 PHE A CA 1
ATOM 760 C C . PHE A 1 99 ? -14.850 5.135 21.744 1.00 93.75 99 PHE A C 1
ATOM 762 O O . PHE A 1 99 ? -15.679 4.724 22.551 1.00 93.75 99 PHE A O 1
ATOM 769 N N . VAL A 1 100 ? -14.478 6.410 21.701 1.00 94.56 100 VAL A N 1
ATOM 770 C CA . VAL A 1 100 ? -15.120 7.462 22.486 1.00 94.56 100 VAL A CA 1
ATOM 771 C C . VAL A 1 100 ? -15.738 8.455 21.519 1.00 94.56 100 VAL A C 1
ATOM 773 O O . VAL A 1 100 ? -15.044 9.041 20.690 1.00 94.56 100 VAL A O 1
ATOM 776 N N . GLN A 1 101 ? -17.042 8.675 21.651 1.00 94.19 101 GLN A N 1
ATOM 777 C CA . GLN A 1 101 ? -17.749 9.740 20.953 1.00 94.19 101 GLN A CA 1
ATOM 778 C C . GLN A 1 101 ? -18.372 10.672 22.004 1.00 94.19 101 GLN A C 1
ATOM 780 O O . GLN A 1 101 ? -19.355 10.300 22.643 1.00 94.19 101 GLN A O 1
ATOM 785 N N . PRO A 1 102 ? -17.804 11.871 22.240 1.00 89.88 102 PRO A N 1
ATOM 786 C CA . PRO A 1 102 ? -18.246 12.756 23.325 1.00 89.88 102 PRO A CA 1
ATOM 787 C C . PRO A 1 102 ? -19.664 13.321 23.160 1.00 89.88 102 PRO A C 1
ATOM 789 O O . PRO A 1 102 ? -20.192 13.942 24.079 1.00 89.88 102 PRO A O 1
ATOM 792 N N . SER A 1 103 ? -20.265 13.164 21.981 1.00 93.31 103 SER A N 1
ATOM 793 C CA . SER A 1 103 ? -21.589 13.678 21.645 1.00 93.31 103 SER A CA 1
ATOM 794 C C . SER A 1 103 ? -22.299 12.719 20.696 1.00 93.31 103 SER A C 1
ATOM 796 O O . SER A 1 103 ? -21.677 12.178 19.790 1.00 93.31 103 SER A O 1
ATOM 798 N N . ALA A 1 104 ? -23.611 12.561 20.871 1.00 89.25 104 ALA A N 1
ATOM 799 C CA . ALA A 1 104 ? -24.465 11.809 19.950 1.00 89.25 104 ALA A CA 1
ATOM 800 C C . ALA A 1 104 ? -24.896 12.634 18.719 1.00 89.25 104 ALA A C 1
ATOM 802 O O . ALA A 1 104 ? -25.667 12.152 17.890 1.00 89.25 104 ALA A O 1
ATOM 803 N N . ALA A 1 105 ? -24.453 13.892 18.609 1.00 91.06 105 ALA A N 1
ATOM 804 C CA . ALA A 1 105 ? -24.744 14.717 17.445 1.00 91.06 105 ALA A CA 1
ATOM 805 C C . ALA A 1 105 ? -24.146 14.092 16.176 1.00 91.06 105 ALA A C 1
ATOM 807 O O . ALA A 1 105 ? -23.011 13.612 16.176 1.00 91.06 105 ALA A O 1
ATOM 808 N N . ALA A 1 106 ? -24.899 14.138 15.076 1.00 84.62 106 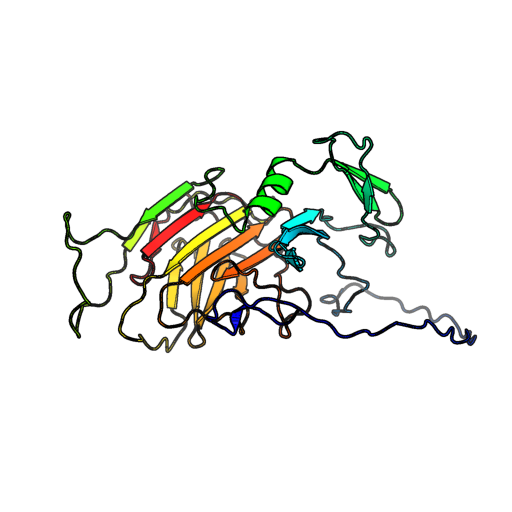ALA A N 1
ATOM 809 C CA . ALA A 1 106 ? -24.395 13.714 13.777 1.00 84.62 106 ALA A CA 1
ATOM 810 C C . ALA A 1 106 ? -23.119 14.498 13.422 1.00 84.62 106 ALA A C 1
ATOM 812 O O . ALA A 1 106 ? -23.077 15.720 13.564 1.00 84.62 106 ALA A O 1
ATOM 813 N N . GLY A 1 107 ? -22.077 13.786 12.990 1.00 85.00 107 GLY A N 1
ATOM 814 C CA . GLY A 1 107 ? -20.768 14.374 12.691 1.00 85.00 107 GLY A CA 1
ATOM 815 C C . GLY A 1 107 ? -19.892 14.669 13.915 1.00 85.00 107 GLY A C 1
ATOM 816 O O . GLY A 1 107 ? -18.835 15.275 13.763 1.00 85.00 107 GLY A O 1
ATOM 817 N N . ALA A 1 108 ? -20.287 14.257 15.127 1.00 91.62 108 ALA A N 1
ATOM 818 C CA . ALA A 1 108 ? -19.409 14.364 16.288 1.00 91.62 108 ALA A CA 1
ATOM 819 C C . ALA A 1 108 ? -18.129 13.529 16.086 1.00 91.62 108 ALA A C 1
ATOM 821 O O . ALA A 1 108 ? -18.225 12.375 15.652 1.00 91.62 108 ALA A O 1
ATOM 822 N N . PRO A 1 109 ? -16.946 14.077 16.429 1.00 93.75 109 PRO A N 1
ATOM 823 C CA . PRO A 1 109 ? -15.678 13.394 16.220 1.00 93.75 109 PRO A CA 1
ATOM 824 C C . PRO A 1 109 ? -15.620 12.086 17.005 1.00 93.75 109 PRO A C 1
ATOM 826 O O . PRO A 1 109 ? -16.039 12.017 18.165 1.00 93.75 109 PRO A O 1
ATOM 829 N N . ILE A 1 110 ? -15.056 11.068 16.364 1.00 93.88 110 ILE A N 1
ATOM 830 C CA . ILE A 1 110 ? -14.789 9.769 16.972 1.00 93.88 110 ILE A CA 1
ATOM 831 C C . ILE A 1 110 ? -13.329 9.745 17.408 1.00 93.88 110 ILE A C 1
ATOM 833 O O . ILE A 1 110 ? -12.433 10.163 16.671 1.00 93.88 110 ILE A O 1
ATOM 837 N N . TYR A 1 111 ? -13.089 9.245 18.609 1.00 95.12 111 TYR A N 1
ATOM 838 C CA . TYR A 1 111 ? -11.757 9.039 19.145 1.00 95.12 111 TYR A CA 1
ATOM 839 C C . TYR A 1 111 ? -11.517 7.553 19.381 1.00 95.12 111 TYR A C 1
ATOM 841 O O . TYR A 1 111 ? -12.442 6.824 19.725 1.00 95.12 111 TYR A O 1
ATOM 849 N N . LEU A 1 112 ? -10.269 7.128 19.229 1.00 93.94 112 LEU A N 1
ATOM 850 C CA . LEU A 1 112 ? -9.787 5.791 19.532 1.00 93.94 112 LEU A CA 1
ATOM 851 C C . LEU A 1 112 ? -8.933 5.847 20.797 1.00 93.94 112 LEU A C 1
ATOM 853 O O . LEU A 1 112 ? -8.008 6.660 20.895 1.00 93.94 112 LEU A O 1
ATOM 857 N N . THR A 1 113 ? -9.247 5.008 21.776 1.00 92.69 113 THR A N 1
ATOM 858 C CA . THR A 1 113 ? -8.393 4.813 22.946 1.00 92.69 113 THR A CA 1
ATOM 859 C C . THR A 1 113 ? -7.257 3.857 22.603 1.00 92.69 113 THR A C 1
ATOM 861 O O . THR A 1 113 ? -7.396 2.947 21.789 1.00 92.69 113 THR A O 1
ATOM 864 N N . GLU A 1 114 ? -6.106 4.070 23.222 1.00 88.50 114 GLU A N 1
ATOM 865 C CA . GLU A 1 114 ? -4.951 3.189 23.101 1.00 88.50 114 GLU A CA 1
ATOM 866 C C . GLU A 1 114 ? -4.279 3.064 24.462 1.00 88.50 114 GLU A C 1
ATOM 868 O O . GLU A 1 114 ? -4.174 4.040 25.209 1.00 88.50 114 GLU A O 1
ATOM 873 N N . THR A 1 115 ? -3.826 1.857 24.795 1.00 83.81 115 THR A N 1
ATOM 874 C CA . THR A 1 115 ? -2.954 1.652 25.944 1.00 83.81 115 THR A CA 1
ATOM 875 C C . THR A 1 115 ? -1.794 0.720 25.620 1.00 83.81 115 THR A C 1
ATOM 877 O O . THR A 1 115 ? -1.946 -0.293 24.937 1.00 83.81 115 THR A O 1
ATOM 880 N N . ASP A 1 116 ? -0.633 1.047 26.184 1.00 77.44 116 ASP A N 1
ATOM 881 C CA . ASP A 1 116 ? 0.556 0.192 26.249 1.00 77.44 116 ASP A CA 1
ATOM 882 C C . ASP A 1 116 ? 0.692 -0.489 27.629 1.00 77.44 116 ASP A C 1
ATOM 884 O O . ASP A 1 116 ? 1.763 -0.978 27.990 1.00 77.44 116 ASP A O 1
ATOM 888 N N . LYS A 1 117 ? -0.412 -0.542 28.395 1.00 77.56 117 LYS A N 1
ATOM 889 C CA . LYS A 1 117 ? -0.532 -1.016 29.790 1.00 77.56 117 LYS A CA 1
ATOM 890 C C . LYS A 1 117 ? 0.179 -0.149 30.834 1.00 77.56 117 LYS A C 1
ATOM 892 O O . LYS A 1 117 ? 0.135 -0.487 32.017 1.00 77.56 117 LYS A O 1
ATOM 897 N N . VAL A 1 118 ? 0.789 0.960 30.420 1.00 77.12 118 VAL A N 1
ATOM 898 C CA . VAL A 1 118 ? 1.412 1.958 31.302 1.00 77.12 118 VAL A CA 1
ATOM 899 C C . VAL A 1 118 ? 0.737 3.315 31.120 1.00 77.12 118 VAL A C 1
ATOM 901 O O . VAL A 1 118 ? 0.348 3.960 32.089 1.00 77.12 118 VAL A O 1
ATOM 904 N N . THR A 1 119 ? 0.548 3.721 29.871 1.00 81.69 119 THR A N 1
ATOM 905 C CA . THR A 1 119 ? -0.060 4.980 29.456 1.00 81.69 119 THR A CA 1
ATOM 906 C C . THR A 1 119 ? -1.373 4.692 28.738 1.00 81.69 119 THR A C 1
ATOM 908 O O . THR A 1 119 ? -1.478 3.731 27.973 1.00 81.69 119 THR A O 1
ATOM 911 N N . ALA A 1 120 ? -2.379 5.528 28.985 1.00 87.44 120 ALA A N 1
ATOM 912 C CA . ALA A 1 120 ? -3.601 5.579 28.192 1.00 87.44 120 ALA A CA 1
ATOM 913 C C . ALA A 1 120 ? -3.577 6.846 27.330 1.00 87.44 120 ALA A C 1
ATOM 915 O O . ALA A 1 120 ? -3.264 7.931 27.827 1.00 87.44 120 ALA A O 1
ATOM 916 N N . ARG A 1 121 ? -3.897 6.708 26.045 1.00 89.38 121 ARG A N 1
ATOM 917 C CA . ARG A 1 121 ? -3.932 7.799 25.067 1.00 89.38 121 ARG A CA 1
ATOM 918 C C . ARG A 1 121 ? -5.286 7.830 24.370 1.00 89.38 121 ARG A C 1
ATOM 920 O O . ARG A 1 121 ? -5.992 6.824 24.307 1.00 89.38 121 ARG A O 1
ATOM 927 N N . LEU A 1 122 ? -5.634 9.006 23.860 1.00 92.94 122 LEU A N 1
ATOM 928 C CA . LEU A 1 122 ? -6.840 9.237 23.079 1.00 92.94 122 LEU A CA 1
ATOM 929 C C . LEU A 1 122 ? -6.443 9.875 21.749 1.00 92.94 122 LEU A C 1
ATOM 931 O O . LEU A 1 122 ? -5.814 10.932 21.728 1.00 92.94 122 LEU A O 1
ATOM 935 N N . HIS A 1 123 ? -6.834 9.240 20.652 1.00 92.81 123 HIS A N 1
ATOM 936 C CA . HIS A 1 123 ? -6.481 9.641 19.295 1.00 92.81 123 HIS A CA 1
ATOM 937 C C . HIS A 1 123 ? -7.748 10.055 18.558 1.00 92.81 123 HIS A C 1
ATOM 939 O O . HIS A 1 123 ? -8.659 9.246 18.412 1.00 92.81 123 HIS A O 1
ATOM 945 N N . ARG A 1 124 ? -7.848 11.304 18.092 1.00 94.56 124 ARG A N 1
ATOM 946 C CA . ARG A 1 124 ? -8.966 11.699 17.221 1.00 94.56 124 ARG A CA 1
ATOM 947 C C . ARG A 1 124 ? -8.815 10.969 15.890 1.00 94.56 124 ARG A C 1
ATOM 949 O O . ARG A 1 124 ? -7.777 11.111 15.245 1.00 94.56 124 ARG A O 1
ATOM 956 N N . LEU A 1 125 ? -9.837 10.234 15.464 1.00 93.44 125 LEU A N 1
ATOM 957 C CA . LEU A 1 125 ? -9.834 9.632 14.137 1.00 93.44 125 LEU A CA 1
ATOM 958 C C . LEU A 1 125 ? -9.896 10.726 13.071 1.00 93.44 125 LEU A C 1
ATOM 960 O O . LEU A 1 125 ? -10.535 11.769 13.236 1.00 93.44 125 LEU A O 1
ATOM 964 N N . ASN A 1 126 ? -9.170 10.500 11.983 1.00 92.25 126 ASN A N 1
ATOM 965 C CA . ASN A 1 126 ? -9.180 11.401 10.848 1.00 92.25 126 ASN A CA 1
ATOM 966 C C . ASN A 1 126 ? -10.505 11.241 10.085 1.00 92.25 126 ASN A C 1
ATOM 968 O O . ASN A 1 126 ? -10.867 10.128 9.704 1.00 92.25 126 ASN A O 1
ATOM 972 N N . ASP A 1 127 ? -11.211 12.349 9.851 1.00 91.81 127 ASP A N 1
ATOM 973 C CA . ASP A 1 127 ? -12.541 12.309 9.230 1.00 91.81 127 ASP A CA 1
ATOM 974 C C . ASP A 1 127 ? -12.463 11.806 7.782 1.00 91.81 127 ASP A C 1
ATOM 976 O O . ASP A 1 127 ? -13.285 10.998 7.366 1.00 91.81 127 ASP A O 1
ATOM 980 N N . THR A 1 128 ? -11.412 12.177 7.045 1.00 90.50 128 THR A N 1
ATOM 981 C CA . THR A 1 128 ? -11.170 11.700 5.676 1.00 90.50 128 THR A CA 1
ATOM 982 C C . THR A 1 128 ? -10.906 10.195 5.631 1.00 90.50 128 THR A C 1
ATOM 984 O O . THR A 1 128 ? -11.375 9.524 4.716 1.00 90.50 128 THR A O 1
ATOM 987 N N . MET A 1 129 ? -10.205 9.636 6.624 1.00 91.00 129 MET A N 1
ATOM 988 C CA . MET A 1 129 ? -10.010 8.183 6.732 1.00 91.00 129 MET A CA 1
ATOM 989 C C . MET A 1 129 ? -11.343 7.462 6.980 1.00 91.00 129 MET A C 1
ATOM 991 O O . MET A 1 129 ? -11.629 6.451 6.339 1.00 91.00 129 MET A O 1
ATOM 995 N N . LEU A 1 130 ? -12.183 7.998 7.874 1.00 92.06 130 LEU A N 1
ATOM 996 C CA . LEU A 1 130 ? -13.509 7.442 8.156 1.00 92.06 130 LEU A CA 1
ATOM 997 C C . LEU A 1 130 ? -14.420 7.493 6.924 1.00 92.06 130 LEU A C 1
ATOM 999 O O . LEU A 1 130 ? -15.011 6.481 6.551 1.00 92.06 130 LEU A O 1
ATOM 1003 N N . GLU A 1 131 ? -14.506 8.647 6.265 1.00 91.69 131 GLU A N 1
ATOM 1004 C CA . GLU A 1 131 ? -15.257 8.816 5.016 1.00 91.69 131 GLU A CA 1
ATOM 1005 C C . GLU A 1 131 ? -14.752 7.868 3.922 1.00 91.69 131 GLU A C 1
ATOM 1007 O O . GLU A 1 131 ? -15.553 7.248 3.215 1.00 91.69 131 GLU A O 1
ATOM 1012 N N . GLY A 1 132 ? -13.431 7.698 3.820 1.00 92.06 132 GLY A N 1
ATOM 1013 C CA . GLY A 1 132 ? -12.791 6.726 2.940 1.00 92.06 132 GLY A CA 1
ATOM 1014 C C . GLY A 1 132 ? -13.314 5.314 3.185 1.00 92.06 132 GLY A C 1
ATOM 1015 O O . GLY A 1 132 ? -13.874 4.713 2.271 1.00 92.06 132 GLY A O 1
ATOM 1016 N N . LEU A 1 133 ? -13.232 4.818 4.424 1.00 94.06 133 LEU A N 1
ATOM 1017 C CA . LEU A 1 133 ? -13.702 3.481 4.811 1.00 94.06 133 LEU A CA 1
ATOM 1018 C C . LEU A 1 133 ? -15.176 3.233 4.444 1.00 94.06 133 LEU A C 1
ATOM 1020 O O . LEU A 1 133 ? -15.503 2.189 3.879 1.00 94.06 133 LEU A O 1
ATOM 1024 N N . PHE A 1 134 ? -16.070 4.192 4.703 1.00 92.69 134 PHE A N 1
ATOM 1025 C CA . PHE A 1 134 ? -17.495 4.049 4.365 1.00 92.69 134 PHE A CA 1
ATOM 1026 C C . PHE A 1 134 ? -17.784 4.137 2.857 1.00 92.69 134 PHE A C 1
ATOM 1028 O O . PHE A 1 134 ? -18.775 3.566 2.380 1.00 92.69 134 PHE A O 1
ATOM 1035 N N . SER A 1 135 ? -16.934 4.833 2.097 1.00 92.12 135 SER A N 1
ATOM 1036 C CA . SER A 1 135 ? -17.109 5.056 0.658 1.00 92.12 135 SER A CA 1
ATOM 1037 C C . SER A 1 135 ? -16.356 4.066 -0.237 1.00 92.12 135 SER A C 1
ATOM 1039 O O . SER A 1 135 ? -16.628 4.050 -1.440 1.00 92.12 135 SER A O 1
ATOM 1041 N N . GLN A 1 136 ? -15.501 3.188 0.316 1.00 90.38 136 GLN A N 1
ATOM 1042 C CA . GLN A 1 136 ? -14.673 2.225 -0.439 1.00 90.38 136 GLN A CA 1
ATOM 1043 C C . GLN A 1 136 ? -15.453 1.449 -1.514 1.00 90.38 136 GLN A C 1
ATOM 1045 O O . GLN A 1 136 ? -14.990 1.302 -2.638 1.00 90.38 136 GLN A O 1
ATOM 1050 N N . HIS A 1 137 ? -16.673 0.997 -1.213 1.00 88.38 137 HIS A N 1
ATOM 1051 C CA . HIS A 1 137 ? -17.487 0.211 -2.156 1.00 88.38 137 HIS A CA 1
ATOM 1052 C C . HIS A 1 137 ? -18.078 1.016 -3.325 1.00 88.38 137 HIS A C 1
ATOM 1054 O O . HIS A 1 137 ? -18.642 0.439 -4.253 1.00 88.38 137 HIS A O 1
ATOM 1060 N N . THR A 1 138 ? -18.054 2.343 -3.238 1.00 90.31 138 THR A N 1
ATOM 1061 C CA . THR A 1 138 ? -18.643 3.261 -4.226 1.00 90.31 138 THR A CA 1
ATOM 1062 C C . THR A 1 138 ? -17.608 4.158 -4.892 1.00 90.31 138 THR A C 1
ATOM 1064 O O . THR A 1 138 ? -17.914 4.748 -5.927 1.00 90.31 138 THR A O 1
ATOM 1067 N N . ALA A 1 139 ? -16.405 4.260 -4.325 1.00 89.94 139 ALA A N 1
ATOM 1068 C CA . ALA A 1 139 ? -15.312 5.028 -4.892 1.00 89.94 139 ALA A CA 1
ATOM 1069 C C . ALA A 1 139 ? -14.908 4.455 -6.261 1.00 89.94 139 ALA A C 1
ATOM 1071 O O . ALA A 1 139 ? -14.777 3.243 -6.435 1.00 89.94 139 ALA A O 1
ATOM 1072 N N . ARG A 1 140 ? -14.742 5.338 -7.252 1.00 89.56 140 ARG A N 1
ATOM 1073 C CA . ARG A 1 140 ? -14.306 4.980 -8.618 1.00 89.56 140 ARG A CA 1
ATOM 1074 C C . ARG A 1 140 ? -13.147 5.828 -9.131 1.00 89.56 140 ARG A C 1
ATOM 1076 O O . ARG A 1 140 ? -12.669 5.591 -10.234 1.00 89.56 140 ARG A O 1
ATOM 1083 N N . GLU A 1 141 ? -12.708 6.790 -8.330 1.00 89.69 141 GLU A N 1
ATOM 1084 C CA . GLU A 1 141 ? -11.619 7.694 -8.670 1.00 89.69 141 GLU A CA 1
ATOM 1085 C C . GLU A 1 141 ? -10.350 7.282 -7.920 1.00 89.69 141 GLU A C 1
ATOM 1087 O O . GLU A 1 141 ? -10.436 6.868 -6.760 1.00 89.69 141 GLU A O 1
ATOM 1092 N N . PRO A 1 142 ? -9.170 7.391 -8.551 1.00 90.06 142 PRO A N 1
ATOM 1093 C CA . PRO A 1 142 ? -7.912 7.121 -7.876 1.00 90.06 142 PRO A CA 1
ATOM 1094 C C . PRO A 1 142 ? -7.618 8.186 -6.814 1.00 90.06 142 PRO A C 1
ATOM 1096 O O . PRO A 1 142 ? -8.023 9.346 -6.934 1.00 90.06 142 PRO A O 1
ATOM 1099 N N . ALA A 1 143 ? -6.821 7.818 -5.810 1.00 91.44 143 ALA A N 1
ATOM 1100 C CA . ALA A 1 143 ? -6.263 8.795 -4.886 1.00 91.44 143 ALA A CA 1
ATOM 1101 C C . ALA A 1 143 ? -5.413 9.825 -5.654 1.00 91.44 143 ALA A C 1
ATOM 1103 O O . ALA A 1 143 ? -4.693 9.481 -6.596 1.00 91.44 143 ALA A O 1
ATOM 1104 N N . THR A 1 144 ? -5.481 11.092 -5.241 1.00 92.81 144 THR A N 1
ATOM 1105 C CA . THR A 1 144 ? -4.729 12.201 -5.859 1.00 92.81 144 THR A CA 1
ATOM 1106 C C . THR A 1 144 ? -3.602 12.718 -4.969 1.00 92.81 144 THR A C 1
ATOM 1108 O O . THR A 1 144 ? -2.605 13.242 -5.465 1.00 92.81 144 THR A O 1
ATOM 1111 N N . ILE A 1 145 ? -3.716 12.551 -3.650 1.00 92.12 145 ILE A N 1
ATOM 1112 C CA . ILE A 1 145 ? -2.704 13.010 -2.697 1.00 92.12 145 ILE A CA 1
ATOM 1113 C C . ILE A 1 145 ? -1.455 12.137 -2.825 1.00 92.12 145 ILE A C 1
ATOM 1115 O O . ILE A 1 145 ? -1.518 10.917 -2.712 1.00 92.12 145 ILE A O 1
ATOM 1119 N N . GLY A 1 146 ? -0.301 12.775 -3.027 1.00 94.06 146 GLY A N 1
ATOM 1120 C CA . GLY A 1 146 ? 0.979 12.082 -3.179 1.00 94.06 146 GLY A CA 1
ATOM 1121 C C . GLY A 1 146 ? 1.135 11.321 -4.498 1.00 94.06 146 GLY A C 1
ATOM 1122 O O . GLY A 1 146 ? 2.114 10.596 -4.638 1.00 94.06 146 GLY A O 1
ATOM 1123 N N . LEU A 1 147 ? 0.211 11.476 -5.455 1.00 96.06 147 LEU A N 1
ATOM 1124 C CA . LEU A 1 147 ? 0.327 10.908 -6.797 1.00 96.06 147 LEU A CA 1
ATOM 1125 C C . LEU A 1 147 ? 1.484 11.584 -7.545 1.00 96.06 147 LEU A C 1
ATOM 1127 O O . LEU A 1 147 ? 1.407 12.762 -7.887 1.00 96.06 147 LEU A O 1
ATOM 1131 N N . ALA A 1 148 ? 2.552 10.836 -7.807 1.00 93.94 148 ALA A N 1
ATOM 1132 C CA . ALA A 1 148 ? 3.756 11.331 -8.474 1.00 93.94 148 ALA A CA 1
ATOM 1133 C C . ALA A 1 148 ? 3.861 10.881 -9.936 1.00 93.94 148 ALA A C 1
ATOM 1135 O O . ALA A 1 148 ? 4.487 11.562 -10.745 1.00 93.94 148 ALA A O 1
ATOM 1136 N N . ALA A 1 149 ? 3.231 9.762 -10.294 1.00 93.75 149 ALA A N 1
ATOM 1137 C CA . ALA A 1 149 ? 3.079 9.340 -11.680 1.00 93.75 149 ALA A CA 1
ATOM 1138 C C . ALA A 1 149 ? 1.706 8.704 -11.894 1.00 93.75 149 ALA A C 1
ATOM 1140 O O . ALA A 1 149 ? 1.259 7.911 -11.075 1.00 93.75 149 ALA A O 1
ATOM 1141 N N . ASN A 1 150 ? 1.061 9.027 -13.013 1.00 95.62 150 ASN A N 1
ATOM 1142 C CA . ASN A 1 150 ? -0.136 8.358 -13.516 1.00 95.62 150 ASN A CA 1
ATOM 1143 C C . ASN A 1 150 ? 0.037 8.195 -15.023 1.00 95.62 150 ASN A C 1
ATOM 1145 O O . ASN A 1 150 ? -0.287 9.090 -15.804 1.00 95.62 150 ASN A O 1
ATOM 1149 N N . VAL A 1 151 ? 0.651 7.086 -15.416 1.00 94.06 151 VAL A N 1
ATOM 1150 C CA . VAL A 1 151 ? 1.101 6.848 -16.784 1.00 94.06 151 VAL A CA 1
ATOM 1151 C C . VAL A 1 151 ? 0.386 5.637 -17.352 1.00 94.06 151 VAL A C 1
ATOM 1153 O O . VAL A 1 151 ? 0.305 4.583 -16.728 1.00 94.06 151 VAL A O 1
ATOM 1156 N N . THR A 1 152 ? -0.161 5.799 -18.549 1.00 92.31 152 THR A N 1
ATOM 1157 C CA . THR A 1 152 ? -0.784 4.708 -19.301 1.00 92.31 152 THR A CA 1
ATOM 1158 C C . THR A 1 152 ? 0.191 4.270 -20.383 1.00 92.31 152 THR A C 1
ATOM 1160 O O . THR A 1 152 ? 0.896 5.108 -20.951 1.00 92.31 152 THR A O 1
ATOM 1163 N N . ARG A 1 153 ? 0.233 2.965 -20.662 1.00 88.12 153 ARG A N 1
ATOM 1164 C CA . ARG A 1 153 ? 1.018 2.391 -21.751 1.00 88.12 153 ARG A CA 1
ATOM 1165 C C . ARG A 1 153 ? 0.748 3.197 -23.027 1.00 88.12 153 ARG A C 1
ATOM 1167 O O . ARG A 1 153 ? -0.423 3.326 -23.395 1.00 88.12 153 ARG A O 1
ATOM 1174 N N . PRO A 1 154 ? 1.785 3.720 -23.705 1.00 82.19 154 PRO A N 1
ATOM 1175 C CA . PRO A 1 154 ? 1.599 4.424 -24.964 1.00 82.19 154 PRO A CA 1
ATOM 1176 C C . PRO A 1 154 ? 0.858 3.519 -25.950 1.00 82.19 154 PRO A C 1
ATOM 1178 O O . PRO A 1 154 ? 1.293 2.397 -26.218 1.00 82.19 154 PRO A O 1
ATOM 1181 N N . SER A 1 155 ? -0.286 3.971 -26.460 1.00 68.06 155 SER A N 1
ATOM 1182 C CA . SER A 1 155 ? -0.902 3.333 -27.617 1.00 68.06 155 SER A CA 1
ATOM 1183 C C . SER A 1 155 ? 0.004 3.596 -28.814 1.00 68.06 155 SER A C 1
ATOM 1185 O O . SER A 1 155 ? 0.378 4.745 -29.054 1.00 68.06 155 SER A O 1
ATOM 1187 N N . GLY A 1 156 ? 0.379 2.545 -29.544 1.00 56.66 156 GLY A N 1
ATOM 1188 C CA . GLY A 1 156 ? 0.896 2.725 -30.895 1.00 56.66 156 GLY A CA 1
ATOM 1189 C C . GLY A 1 156 ? -0.198 3.415 -31.704 1.00 56.66 156 GLY A C 1
ATOM 1190 O O . GLY A 1 156 ? -1.201 2.786 -32.017 1.00 56.66 156 GLY A O 1
ATOM 1191 N N . ASP A 1 157 ? -0.002 4.708 -31.931 1.00 35.34 157 ASP A N 1
ATOM 1192 C CA . ASP A 1 157 ? -0.849 5.654 -32.651 1.00 35.34 157 ASP A CA 1
ATOM 1193 C C . ASP A 1 157 ? -2.227 5.995 -32.052 1.00 35.34 157 ASP A C 1
ATOM 1195 O O . ASP A 1 157 ? -2.906 5.226 -31.371 1.00 35.34 157 ASP A O 1
ATOM 1199 N N . ALA A 1 158 ? -2.598 7.256 -32.261 1.00 41.53 158 ALA A N 1
ATOM 1200 C CA . ALA A 1 158 ? -3.855 7.854 -31.855 1.00 41.53 158 ALA A CA 1
ATOM 1201 C C . ALA A 1 158 ? -5.041 7.333 -32.692 1.00 41.53 158 ALA A C 1
ATOM 1203 O O . ALA A 1 158 ? -4.887 6.979 -33.855 1.00 41.53 158 ALA A O 1
ATOM 1204 N N . ALA A 1 159 ? -6.235 7.455 -32.100 1.00 32.75 159 ALA A N 1
ATOM 1205 C CA . ALA A 1 159 ? -7.573 7.335 -32.690 1.00 32.75 159 ALA A CA 1
ATOM 1206 C C . ALA A 1 159 ? -8.204 5.927 -32.793 1.00 32.75 159 ALA A C 1
ATOM 1208 O O . ALA A 1 159 ? -7.809 5.073 -33.573 1.00 32.75 159 ALA A O 1
ATOM 1209 N N . ALA A 1 160 ? -9.280 5.781 -32.009 1.00 36.09 160 ALA A N 1
ATOM 1210 C CA . ALA A 1 160 ? -10.523 5.061 -32.287 1.00 36.09 160 ALA A CA 1
ATOM 1211 C C . ALA A 1 160 ? -10.452 3.705 -33.013 1.00 36.09 160 ALA A C 1
ATOM 1213 O O . ALA A 1 160 ? -10.339 3.647 -34.229 1.00 36.09 160 ALA A O 1
ATOM 1214 N N . SER A 1 161 ? -10.788 2.631 -32.296 1.00 32.12 161 SER A N 1
ATOM 1215 C CA . SER A 1 161 ? -11.851 1.741 -32.774 1.00 32.12 161 SER A CA 1
ATOM 1216 C C . SER A 1 161 ? -12.351 0.853 -31.640 1.00 32.12 161 SER A C 1
ATOM 1218 O O . SER A 1 161 ? -11.681 -0.067 -31.176 1.00 32.12 161 SER A O 1
ATOM 1220 N N . THR A 1 162 ? -13.570 1.130 -31.194 1.00 39.16 162 THR A N 1
ATOM 1221 C CA . THR A 1 162 ? -14.464 0.121 -30.637 1.00 39.16 162 THR A CA 1
ATOM 1222 C C . THR A 1 162 ? -14.696 -0.942 -31.706 1.00 39.16 162 THR A C 1
ATOM 1224 O O . THR A 1 162 ? -15.496 -0.716 -32.608 1.00 39.16 162 THR A O 1
ATOM 1227 N N . THR A 1 163 ? -14.009 -2.081 -31.643 1.00 32.94 163 THR A N 1
ATOM 1228 C CA . THR A 1 163 ? -14.523 -3.373 -32.130 1.00 32.94 163 THR A CA 1
ATOM 1229 C C . THR A 1 163 ? -13.570 -4.518 -31.780 1.00 32.94 163 THR A C 1
ATOM 1231 O O . THR A 1 163 ? -12.379 -4.455 -32.046 1.00 32.94 163 THR A O 1
ATOM 1234 N N . LEU A 1 164 ? -14.170 -5.546 -31.169 1.00 34.09 164 LEU A N 1
ATOM 1235 C CA . LEU A 1 164 ? -13.898 -6.985 -31.263 1.00 34.09 164 LEU A CA 1
ATOM 1236 C C . LEU A 1 164 ? -12.437 -7.460 -31.320 1.00 34.09 164 LEU A C 1
ATOM 1238 O O . LEU A 1 164 ? -11.759 -7.284 -32.319 1.00 34.09 164 LEU A O 1
ATOM 1242 N N . ALA A 1 165 ? -12.065 -8.174 -30.251 1.00 35.91 165 ALA A N 1
ATOM 1243 C CA . ALA A 1 165 ? -11.021 -9.195 -30.126 1.00 35.91 165 ALA A CA 1
ATOM 1244 C C . ALA A 1 165 ? -9.737 -8.999 -30.967 1.00 35.91 165 ALA A C 1
ATOM 1246 O O . ALA A 1 165 ? -9.773 -9.131 -32.191 1.00 35.91 165 ALA A O 1
ATOM 1247 N N . PRO A 1 166 ? -8.561 -8.805 -30.333 1.00 42.06 166 PRO A N 1
ATOM 1248 C CA . PRO A 1 166 ? -7.312 -8.751 -31.081 1.00 42.06 166 PRO A CA 1
ATOM 1249 C C . PRO A 1 166 ? -7.106 -10.059 -31.869 1.00 42.06 166 PRO A C 1
ATOM 1251 O O . PRO A 1 166 ? -7.406 -11.139 -31.343 1.00 42.06 166 PRO A O 1
ATOM 1254 N N . PRO A 1 167 ? -6.600 -9.988 -33.115 1.00 38.50 167 PRO A N 1
ATOM 1255 C CA . PRO A 1 167 ? -6.360 -11.170 -33.928 1.00 38.50 167 PRO A CA 1
ATOM 1256 C C . PRO A 1 167 ? -5.405 -12.124 -33.207 1.00 38.50 167 PRO A C 1
ATOM 1258 O O . PRO A 1 167 ? -4.442 -11.704 -32.556 1.00 38.50 167 PRO A O 1
ATOM 1261 N N . ALA A 1 168 ? -5.672 -13.425 -33.330 1.00 34.53 168 ALA A N 1
ATOM 1262 C CA . ALA A 1 168 ? -4.756 -14.461 -32.879 1.00 34.53 168 ALA A CA 1
ATOM 1263 C C . ALA A 1 168 ? -3.388 -14.232 -33.547 1.00 34.53 168 ALA A C 1
ATOM 1265 O O . ALA A 1 168 ? -3.275 -14.296 -34.769 1.00 34.53 168 ALA A O 1
ATOM 1266 N N . GLY A 1 169 ? -2.372 -13.904 -32.743 1.00 42.22 169 GLY A N 1
ATOM 1267 C CA . GLY A 1 169 ? -1.040 -13.522 -33.226 1.00 42.22 169 GLY A CA 1
ATOM 1268 C C . GLY A 1 169 ? -0.650 -12.056 -33.004 1.00 42.22 169 GLY A C 1
ATOM 1269 O O . GLY A 1 169 ? 0.418 -11.660 -33.463 1.00 42.22 169 GLY A O 1
ATOM 1270 N N . ALA A 1 170 ? -1.458 -11.252 -32.297 1.00 46.53 170 ALA A N 1
ATOM 1271 C CA . ALA A 1 170 ? -1.047 -9.914 -31.868 1.00 46.53 170 ALA A CA 1
ATOM 1272 C C . ALA A 1 170 ? 0.304 -9.972 -31.130 1.00 46.53 170 ALA A C 1
ATOM 1274 O O . ALA A 1 170 ? 0.474 -10.743 -30.179 1.00 46.53 170 ALA A O 1
ATOM 1275 N N . ALA A 1 171 ? 1.267 -9.173 -31.599 1.00 51.50 171 ALA A N 1
ATOM 1276 C CA . ALA A 1 171 ? 2.589 -9.078 -30.997 1.00 51.50 171 ALA A CA 1
ATOM 1277 C C . ALA A 1 171 ? 2.459 -8.784 -29.497 1.00 51.50 171 ALA A C 1
ATOM 1279 O O . ALA A 1 171 ? 1.596 -8.006 -29.079 1.00 51.50 171 ALA A O 1
ATOM 1280 N N . ALA A 1 172 ? 3.309 -9.420 -28.684 1.00 55.09 172 ALA A N 1
ATOM 1281 C CA . ALA A 1 172 ? 3.340 -9.146 -27.255 1.00 55.09 172 ALA A CA 1
ATOM 1282 C C . ALA A 1 172 ? 3.495 -7.630 -27.046 1.00 55.09 172 ALA A C 1
ATOM 1284 O O . ALA A 1 172 ? 4.324 -7.019 -27.728 1.00 55.09 172 ALA A O 1
ATOM 1285 N N . PRO A 1 173 ? 2.709 -7.014 -26.146 1.00 60.78 173 PRO A N 1
ATOM 1286 C CA . PRO A 1 173 ? 2.799 -5.580 -25.934 1.00 60.78 173 PRO A CA 1
ATOM 1287 C C . PRO A 1 173 ? 4.242 -5.199 -25.588 1.00 60.78 173 PRO A C 1
ATOM 1289 O O . PRO A 1 173 ? 4.903 -5.867 -24.787 1.00 60.78 173 PRO A O 1
ATOM 1292 N N . GLN A 1 174 ? 4.744 -4.157 -26.249 1.00 68.50 174 GLN A N 1
ATOM 1293 C CA . GLN A 1 174 ? 6.129 -3.728 -26.110 1.00 68.50 174 GLN A CA 1
ATOM 1294 C C . GLN A 1 174 ? 6.359 -3.142 -24.711 1.00 68.50 174 GLN A C 1
ATOM 1296 O O . GLN A 1 174 ? 5.502 -2.437 -24.172 1.00 68.50 174 GLN A O 1
ATOM 1301 N N . ALA A 1 175 ? 7.517 -3.447 -24.122 1.00 80.38 175 ALA A N 1
ATOM 1302 C CA . ALA A 1 175 ? 7.949 -2.814 -22.884 1.00 80.38 175 ALA A CA 1
ATOM 1303 C C . ALA A 1 175 ? 8.078 -1.295 -23.076 1.00 80.38 175 ALA A C 1
ATOM 1305 O O . ALA A 1 175 ? 8.462 -0.822 -24.147 1.00 80.38 175 ALA A O 1
ATOM 1306 N N . TRP A 1 176 ? 7.770 -0.537 -22.031 1.00 88.12 176 TRP A N 1
ATOM 1307 C CA . TRP A 1 176 ? 7.777 0.925 -22.045 1.00 88.12 176 TRP A CA 1
ATOM 1308 C C . TRP A 1 176 ? 8.400 1.466 -20.756 1.00 88.12 176 TRP A C 1
ATOM 1310 O O . TRP A 1 176 ? 8.799 0.691 -19.884 1.00 88.12 176 TRP A O 1
ATOM 1320 N N . SER A 1 177 ? 8.558 2.785 -20.642 1.00 91.56 177 SER A N 1
ATOM 1321 C CA . SER A 1 177 ? 9.177 3.383 -19.460 1.00 91.56 177 SER A CA 1
ATOM 1322 C C . SER A 1 177 ? 8.600 4.737 -19.085 1.00 91.56 177 SER A C 1
ATOM 1324 O O . SER A 1 177 ? 8.025 5.436 -19.918 1.00 91.56 177 SER A O 1
ATOM 1326 N N . PHE A 1 178 ? 8.806 5.117 -17.828 1.00 91.06 178 PHE A N 1
ATOM 1327 C CA . PHE A 1 178 ? 8.519 6.451 -17.312 1.00 91.06 178 PHE A CA 1
ATOM 1328 C C . PHE A 1 178 ? 9.567 6.858 -16.259 1.00 91.06 178 PHE A C 1
ATOM 1330 O O . PHE A 1 178 ? 10.207 5.980 -15.672 1.00 91.06 178 PHE A O 1
ATOM 1337 N N . PRO A 1 179 ? 9.763 8.164 -15.996 1.00 90.31 179 PRO A N 1
ATOM 1338 C CA . PRO A 1 179 ? 10.680 8.621 -14.954 1.00 90.31 179 PRO A CA 1
ATOM 1339 C C . PRO A 1 179 ? 10.282 8.072 -13.582 1.00 90.31 179 PRO A C 1
ATOM 1341 O O . PRO A 1 179 ? 9.122 8.189 -13.184 1.00 90.31 179 PRO A O 1
ATOM 1344 N N . ALA A 1 180 ? 11.233 7.488 -12.853 1.00 87.44 180 ALA A N 1
ATOM 1345 C CA . ALA A 1 180 ? 10.965 6.985 -11.514 1.00 87.44 180 ALA A CA 1
ATOM 1346 C C . ALA A 1 180 ? 10.614 8.145 -10.565 1.00 87.44 180 ALA A C 1
ATOM 1348 O O . ALA A 1 180 ? 11.332 9.152 -10.549 1.00 87.44 180 ALA A O 1
ATOM 1349 N N . PRO A 1 181 ? 9.549 8.021 -9.755 1.00 89.06 181 PRO A N 1
ATOM 1350 C CA . PRO A 1 181 ? 9.285 8.967 -8.685 1.00 89.06 181 PRO A CA 1
ATOM 1351 C C . PRO A 1 181 ? 10.436 9.014 -7.681 1.00 89.06 181 PRO A C 1
ATOM 1353 O O . PRO A 1 181 ? 11.155 8.034 -7.466 1.00 89.06 181 PRO A O 1
ATOM 1356 N N . THR A 1 182 ? 10.564 10.145 -6.998 1.00 87.88 182 THR A N 1
ATOM 1357 C CA . THR A 1 182 ? 11.470 10.257 -5.856 1.00 87.88 182 THR A CA 1
ATOM 1358 C C . THR A 1 182 ? 10.799 9.656 -4.628 1.00 87.88 182 THR A C 1
ATOM 1360 O O . THR A 1 182 ? 10.013 10.318 -3.951 1.00 87.88 182 THR A O 1
ATOM 1363 N N . TRP A 1 183 ? 11.106 8.395 -4.341 1.00 90.56 183 TRP A N 1
ATOM 1364 C CA . TRP A 1 183 ? 10.815 7.797 -3.040 1.00 90.56 183 TRP A CA 1
ATOM 1365 C C . TRP A 1 183 ? 11.898 8.161 -2.027 1.00 90.56 183 TRP A C 1
ATOM 1367 O O . TRP A 1 183 ? 13.036 8.437 -2.401 1.00 90.56 183 TRP A O 1
ATOM 1377 N N . GLY A 1 184 ? 11.518 8.224 -0.753 1.00 91.25 184 GLY A N 1
ATOM 1378 C CA . GLY A 1 184 ? 12.427 8.578 0.334 1.00 91.25 184 GLY A CA 1
ATOM 1379 C C . GLY A 1 184 ? 13.020 7.363 1.045 1.00 91.25 184 GLY A C 1
ATOM 1380 O O . GLY A 1 184 ? 12.863 6.215 0.629 1.00 91.25 184 GLY A O 1
ATOM 1381 N N . SER A 1 185 ? 13.666 7.636 2.177 1.00 95.50 185 SER A N 1
ATOM 1382 C CA . SER A 1 185 ? 14.179 6.601 3.072 1.00 95.50 185 SER A CA 1
ATOM 1383 C C . SER A 1 185 ? 13.067 5.922 3.862 1.00 95.50 185 SER A C 1
ATOM 1385 O O . SER A 1 185 ? 12.434 6.545 4.717 1.00 95.50 185 SER A O 1
ATOM 1387 N N . LEU A 1 186 ? 12.865 4.628 3.607 1.00 96.06 186 LEU A N 1
ATOM 1388 C CA . LEU A 1 186 ? 11.910 3.798 4.337 1.00 96.06 186 LEU A CA 1
ATOM 1389 C C . LEU A 1 186 ? 12.313 3.680 5.814 1.00 96.06 186 LEU A C 1
ATOM 1391 O O . LEU A 1 186 ? 11.461 3.738 6.700 1.00 96.06 186 LEU A O 1
ATOM 1395 N N . SER A 1 187 ? 13.614 3.617 6.118 1.00 93.50 187 SER A N 1
ATOM 1396 C CA . SER A 1 187 ? 14.130 3.638 7.493 1.00 93.50 187 SER A CA 1
ATOM 1397 C C . SER A 1 187 ? 13.815 4.949 8.218 1.00 93.50 187 SER A C 1
ATOM 1399 O O . SER A 1 187 ? 13.598 4.925 9.428 1.00 93.50 187 SER A O 1
ATOM 1401 N N . ALA A 1 188 ? 13.683 6.061 7.489 1.00 94.44 188 ALA A N 1
ATOM 1402 C CA . ALA A 1 188 ? 13.279 7.362 8.025 1.00 94.44 188 ALA A CA 1
ATOM 1403 C C . ALA A 1 188 ? 11.755 7.596 8.024 1.00 94.44 188 ALA A C 1
ATOM 1405 O O . ALA A 1 188 ? 11.311 8.692 8.359 1.00 94.44 188 ALA A O 1
ATOM 1406 N N . GLY A 1 189 ? 10.952 6.596 7.646 1.00 93.19 189 GLY A N 1
ATOM 1407 C CA . GLY A 1 189 ? 9.493 6.695 7.648 1.00 93.19 189 GLY A CA 1
ATOM 1408 C C . GLY A 1 189 ? 8.866 7.126 6.320 1.00 93.19 189 GLY A C 1
ATOM 1409 O O . GLY A 1 189 ? 7.668 7.380 6.274 1.00 93.19 189 GLY A O 1
ATOM 1410 N N . ALA A 1 190 ? 9.622 7.216 5.223 1.00 95.56 190 ALA A N 1
ATOM 1411 C CA . ALA A 1 190 ? 8.998 7.428 3.919 1.00 95.56 190 ALA A CA 1
ATOM 1412 C C . ALA A 1 190 ? 8.081 6.245 3.565 1.00 95.56 190 ALA A C 1
ATOM 1414 O O . ALA A 1 190 ? 8.401 5.096 3.857 1.00 95.56 190 ALA A O 1
ATOM 1415 N N . GLY A 1 191 ? 6.957 6.529 2.913 1.00 95.69 191 GLY A N 1
ATOM 1416 C CA . GLY A 1 191 ? 6.060 5.514 2.363 1.00 95.69 191 GLY A CA 1
ATOM 1417 C C . GLY A 1 191 ? 5.990 5.601 0.845 1.00 95.69 191 GLY A C 1
ATOM 1418 O O . GLY A 1 191 ? 6.370 6.611 0.247 1.00 95.69 191 GLY A O 1
ATOM 1419 N N . LEU A 1 192 ? 5.477 4.551 0.220 1.00 97.12 192 LEU A N 1
ATOM 1420 C CA . LEU A 1 192 ? 5.172 4.531 -1.204 1.00 97.12 192 LEU A CA 1
ATOM 1421 C C . LEU A 1 192 ? 4.039 3.561 -1.506 1.00 97.12 192 LEU A C 1
ATOM 1423 O O . LEU A 1 192 ? 3.816 2.601 -0.773 1.00 97.12 192 LEU A O 1
ATOM 1427 N N . THR A 1 193 ? 3.370 3.801 -2.628 1.00 98.19 193 THR A N 1
ATOM 1428 C CA . THR A 1 193 ? 2.394 2.867 -3.188 1.00 98.19 193 THR A CA 1
ATOM 1429 C C . THR A 1 193 ? 2.627 2.740 -4.681 1.00 98.19 193 THR A C 1
ATOM 1431 O O . THR A 1 193 ? 2.802 3.746 -5.376 1.00 98.19 193 THR A O 1
ATOM 1434 N N . LEU A 1 194 ? 2.637 1.505 -5.174 1.00 97.69 194 LEU A N 1
ATOM 1435 C CA . LEU A 1 194 ? 2.627 1.199 -6.600 1.00 97.69 194 LEU A CA 1
ATOM 1436 C C . LEU A 1 194 ? 1.321 0.503 -6.948 1.00 97.69 194 LEU A C 1
ATOM 1438 O O . LEU A 1 194 ? 1.047 -0.591 -6.469 1.00 97.69 194 LEU A O 1
ATOM 1442 N N . GLU A 1 195 ? 0.545 1.137 -7.810 1.00 97.94 195 GLU A N 1
ATOM 1443 C CA . GLU A 1 195 ? -0.719 0.634 -8.321 1.00 97.94 195 GLU A CA 1
ATOM 1444 C C . GLU A 1 195 ? -0.575 0.313 -9.811 1.00 97.94 195 GLU A C 1
ATOM 1446 O O . GLU A 1 195 ? -0.131 1.144 -10.610 1.00 97.94 195 GLU A O 1
ATOM 1451 N N . LEU A 1 196 ? -0.959 -0.903 -10.185 1.00 97.00 196 LEU A N 1
ATOM 1452 C CA . LEU A 1 196 ? -0.823 -1.467 -11.518 1.00 97.00 196 LEU A CA 1
ATOM 1453 C C . LEU A 1 196 ? -2.196 -1.912 -12.024 1.00 97.00 196 LEU A C 1
ATOM 1455 O O . LEU A 1 196 ? -2.865 -2.732 -11.398 1.00 97.00 196 LEU A O 1
ATOM 1459 N N . GLU A 1 197 ? -2.584 -1.430 -13.202 1.00 94.75 197 GLU A N 1
ATOM 1460 C CA . GLU A 1 197 ? -3.677 -2.031 -13.969 1.00 94.75 197 GLU A CA 1
ATOM 1461 C C . GLU A 1 197 ? -3.050 -2.992 -14.983 1.00 94.75 197 GLU A C 1
ATOM 1463 O O . GLU A 1 197 ? -2.382 -2.569 -15.932 1.00 94.75 197 GLU A O 1
ATOM 1468 N N . LEU A 1 198 ? -3.224 -4.296 -14.780 1.00 89.81 198 LEU A N 1
ATOM 1469 C CA . LEU A 1 198 ? -2.793 -5.324 -15.720 1.00 89.81 198 LEU A CA 1
ATOM 1470 C C . LEU A 1 198 ? -3.849 -5.454 -16.825 1.00 89.81 198 LEU A C 1
ATOM 1472 O O . LEU A 1 198 ? -5.041 -5.573 -16.555 1.00 89.81 198 LEU A O 1
ATOM 1476 N N . SER A 1 199 ? -3.416 -5.413 -18.084 1.00 81.62 199 SER A N 1
ATOM 1477 C CA . SER A 1 199 ? -4.274 -5.715 -19.233 1.00 81.62 199 SER A CA 1
ATOM 1478 C C . SER A 1 199 ? -4.518 -7.216 -19.327 1.00 81.62 199 SER A C 1
ATOM 1480 O O . SER A 1 199 ? -3.619 -7.995 -19.030 1.00 81.62 199 SER A O 1
ATOM 1482 N N . ALA A 1 200 ? -5.666 -7.609 -19.878 1.00 57.09 200 ALA A N 1
ATOM 1483 C CA . ALA A 1 200 ? -5.918 -8.976 -20.316 1.00 57.09 200 ALA A CA 1
ATOM 1484 C C . ALA A 1 200 ? -5.254 -9.243 -21.683 1.00 57.09 200 ALA A C 1
ATOM 1486 O O . ALA A 1 200 ? -5.811 -8.834 -22.705 1.00 57.09 200 ALA A O 1
A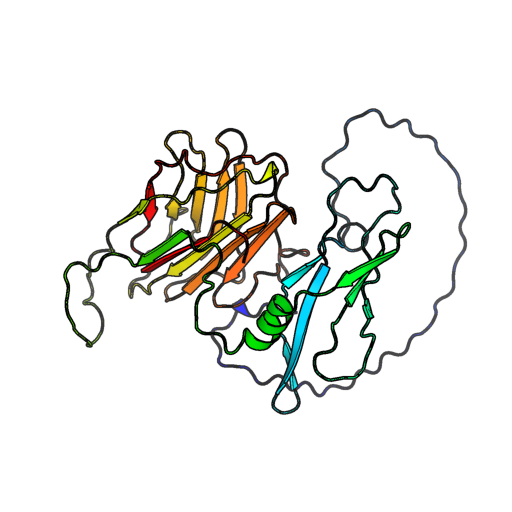TOM 1487 N N . PRO A 1 201 ? -4.098 -9.925 -21.794 1.00 54.56 201 PRO A N 1
ATOM 1488 C CA . PRO A 1 201 ? -3.785 -10.586 -23.047 1.00 54.56 201 PRO A CA 1
ATOM 1489 C C . PRO A 1 201 ? -4.716 -11.798 -23.205 1.00 54.56 201 PRO A C 1
ATOM 1491 O O . PRO A 1 201 ? -4.841 -12.623 -22.305 1.00 54.56 201 PRO A O 1
ATOM 1494 N N . THR A 1 202 ? -5.334 -11.935 -24.379 1.00 41.19 202 THR A N 1
ATOM 1495 C CA . THR A 1 202 ? -6.170 -13.086 -24.782 1.00 41.19 202 THR A CA 1
ATOM 1496 C C . THR A 1 202 ? -5.396 -14.408 -24.832 1.00 41.19 202 THR A C 1
ATOM 1498 O O . THR A 1 202 ? -6.000 -15.473 -24.914 1.00 41.19 202 THR A O 1
ATOM 1501 N N . ALA A 1 203 ? -4.060 -14.351 -24.801 1.00 43.16 203 ALA A N 1
ATOM 1502 C CA . ALA A 1 203 ? -3.174 -15.505 -24.805 1.00 43.16 203 ALA A CA 1
ATOM 1503 C C . ALA A 1 203 ? -2.379 -15.570 -23.495 1.00 43.16 203 ALA A C 1
ATOM 1505 O O . ALA A 1 203 ? -1.642 -14.647 -23.138 1.00 43.16 203 ALA A O 1
ATOM 1506 N N . GLN A 1 204 ? -2.518 -16.693 -22.796 1.00 45.34 204 GLN A N 1
ATOM 1507 C CA . GLN A 1 204 ? -1.805 -17.006 -21.567 1.00 45.34 204 GLN A CA 1
ATOM 1508 C C . GLN A 1 204 ? -0.303 -17.100 -21.855 1.00 45.34 204 GLN A C 1
ATOM 1510 O O . GLN A 1 204 ? 0.196 -18.104 -22.361 1.00 45.34 204 GLN A O 1
ATOM 1515 N N . ARG A 1 205 ? 0.448 -16.038 -21.552 1.00 54.00 205 ARG A N 1
ATOM 1516 C CA . ARG A 1 205 ? 1.911 -16.103 -21.582 1.00 54.00 205 ARG A CA 1
ATOM 1517 C C . ARG A 1 205 ? 2.345 -16.860 -20.335 1.00 54.00 205 ARG A C 1
ATOM 1519 O O . ARG A 1 205 ? 2.347 -16.278 -19.254 1.00 54.00 205 ARG A O 1
ATOM 1526 N N . VAL A 1 206 ? 2.665 -18.145 -20.492 1.00 55.38 206 VAL A N 1
ATOM 1527 C CA . VAL A 1 206 ? 3.195 -18.983 -19.409 1.00 55.38 206 VAL A CA 1
ATOM 1528 C C . VAL A 1 206 ? 4.401 -18.271 -18.804 1.00 55.38 206 VAL A C 1
ATOM 1530 O O . VAL A 1 206 ? 5.416 -18.060 -19.470 1.00 55.38 206 VAL A O 1
ATOM 1533 N N . VAL A 1 207 ? 4.265 -17.850 -17.552 1.00 63.19 207 VAL A N 1
ATOM 1534 C CA . VAL A 1 207 ? 5.366 -17.297 -16.773 1.00 63.19 207 VAL A CA 1
ATOM 1535 C C . VAL A 1 207 ? 6.163 -18.499 -16.279 1.00 63.19 207 VAL A C 1
ATOM 1537 O O . VAL A 1 207 ? 5.725 -19.207 -15.383 1.00 63.19 207 VAL A O 1
ATOM 1540 N N . THR A 1 208 ? 7.293 -18.799 -16.916 1.00 65.56 208 THR A N 1
ATOM 1541 C CA . THR A 1 208 ? 8.169 -19.918 -16.517 1.00 65.56 208 THR A CA 1
ATOM 1542 C C . THR A 1 208 ? 9.243 -19.508 -15.509 1.00 65.56 208 THR A C 1
ATOM 1544 O O . THR A 1 208 ? 9.853 -20.366 -14.881 1.00 65.56 208 THR A O 1
ATOM 1547 N N . ALA A 1 209 ? 9.453 -18.203 -15.332 1.00 74.44 209 ALA A N 1
ATOM 1548 C CA . ALA A 1 209 ? 10.363 -17.598 -14.367 1.00 74.44 209 ALA A CA 1
ATOM 1549 C C . ALA A 1 209 ? 9.792 -16.246 -13.896 1.00 74.44 209 ALA A C 1
ATOM 1551 O O . ALA A 1 209 ? 8.999 -15.653 -14.639 1.00 74.44 209 ALA A O 1
ATOM 1552 N N . PRO A 1 210 ? 10.186 -15.738 -12.709 1.00 81.50 210 PRO A N 1
ATOM 1553 C CA . PRO A 1 210 ? 9.771 -14.419 -12.239 1.00 81.50 210 PRO A CA 1
ATOM 1554 C C . PRO A 1 210 ? 9.956 -13.357 -13.323 1.00 81.50 210 PRO A C 1
ATOM 1556 O O . PRO A 1 210 ? 11.043 -13.183 -13.872 1.00 81.50 210 PRO A O 1
ATOM 1559 N N . THR A 1 211 ? 8.866 -12.680 -13.666 1.00 87.56 211 THR A N 1
ATOM 1560 C CA . THR A 1 211 ? 8.838 -11.651 -14.703 1.00 87.56 211 THR A CA 1
ATOM 1561 C C . THR A 1 211 ? 8.587 -10.309 -14.038 1.00 87.56 211 THR A C 1
ATOM 1563 O O . THR A 1 211 ? 7.578 -10.140 -13.356 1.00 87.56 211 THR A O 1
ATOM 1566 N N . ALA A 1 212 ? 9.491 -9.350 -14.227 1.00 91.19 212 ALA A N 1
ATOM 1567 C CA . ALA A 1 212 ? 9.278 -7.986 -13.756 1.00 91.19 212 ALA A CA 1
ATOM 1568 C C . ALA A 1 212 ? 8.055 -7.377 -14.459 1.00 91.19 212 ALA A C 1
ATOM 1570 O O . ALA A 1 212 ? 7.975 -7.407 -15.684 1.00 91.19 212 ALA A O 1
ATOM 1571 N N . LEU A 1 213 ? 7.113 -6.842 -13.684 1.00 93.25 213 LEU A N 1
ATOM 1572 C CA . LEU A 1 213 ? 5.997 -6.025 -14.161 1.00 93.25 213 LEU A CA 1
ATOM 1573 C C . LEU A 1 213 ? 6.419 -4.555 -14.238 1.00 93.25 213 LEU A C 1
ATOM 1575 O O . LEU A 1 213 ? 6.158 -3.887 -15.235 1.00 93.25 213 LEU A O 1
ATOM 1579 N N . VAL A 1 214 ? 7.114 -4.079 -13.204 1.00 95.19 214 VAL A N 1
ATOM 1580 C CA . VAL A 1 214 ? 7.732 -2.753 -13.128 1.00 95.19 214 VAL A CA 1
ATOM 1581 C C . VAL A 1 214 ? 9.094 -2.900 -12.454 1.00 95.19 214 VAL A C 1
ATOM 1583 O O . VAL A 1 214 ? 9.197 -3.561 -11.427 1.00 95.19 214 VAL A O 1
ATOM 1586 N N . ASP A 1 215 ? 10.138 -2.283 -12.995 1.00 94.69 215 ASP A N 1
ATOM 1587 C CA . ASP A 1 215 ? 11.462 -2.223 -12.371 1.00 94.69 215 ASP A CA 1
ATOM 1588 C C . ASP A 1 215 ? 11.997 -0.792 -12.423 1.00 94.69 215 ASP A C 1
ATOM 1590 O O . ASP A 1 215 ? 12.341 -0.283 -13.491 1.00 94.69 215 ASP A O 1
ATOM 1594 N N . CYS A 1 216 ? 12.027 -0.139 -11.265 1.00 94.31 216 CYS A N 1
ATOM 1595 C CA . CYS A 1 216 ? 12.496 1.229 -11.068 1.00 94.31 216 CYS A CA 1
ATOM 1596 C C . CYS A 1 216 ? 13.862 1.283 -10.375 1.00 94.31 216 CYS A C 1
ATOM 1598 O O . CYS A 1 216 ? 14.220 2.320 -9.811 1.00 94.31 216 CYS A O 1
ATOM 1600 N N . ARG A 1 217 ? 14.611 0.175 -10.361 1.00 93.38 217 ARG A N 1
ATOM 1601 C CA . ARG A 1 217 ? 15.951 0.145 -9.777 1.00 93.38 217 ARG A CA 1
ATOM 1602 C C . ARG A 1 217 ? 16.970 0.811 -10.693 1.00 93.38 217 ARG A C 1
ATOM 1604 O O . ARG A 1 217 ? 16.898 0.712 -11.919 1.00 93.38 217 ARG A O 1
ATOM 1611 N N . ASP A 1 218 ? 17.924 1.503 -10.087 1.00 90.00 218 ASP A N 1
ATOM 1612 C CA . ASP A 1 218 ? 19.067 2.067 -10.789 1.00 90.00 218 ASP A CA 1
ATOM 1613 C C . ASP A 1 218 ? 20.114 0.992 -11.139 1.00 90.00 218 ASP A C 1
ATOM 1615 O O . ASP A 1 218 ? 19.947 -0.200 -10.872 1.00 90.00 218 ASP A O 1
ATOM 1619 N N . GLY A 1 219 ? 21.219 1.410 -11.764 1.00 88.12 219 GLY A N 1
ATOM 1620 C CA . GLY A 1 219 ? 22.300 0.495 -12.144 1.00 88.12 219 GLY A CA 1
ATOM 1621 C C . GLY A 1 219 ? 23.001 -0.186 -10.960 1.00 88.12 219 GLY A C 1
ATOM 1622 O O . GLY A 1 219 ? 23.661 -1.200 -11.169 1.00 88.12 219 GLY A O 1
ATOM 1623 N N . GLY A 1 220 ? 22.857 0.346 -9.742 1.00 88.44 220 GLY A N 1
ATOM 1624 C CA . GLY A 1 220 ? 23.352 -0.247 -8.500 1.00 88.44 220 GLY A CA 1
ATOM 1625 C C . GLY A 1 220 ? 22.332 -1.151 -7.801 1.00 88.44 220 GLY A C 1
ATOM 1626 O O . GLY A 1 220 ? 22.630 -1.682 -6.736 1.00 88.44 220 GLY A O 1
ATOM 1627 N N . GLY A 1 221 ? 21.137 -1.336 -8.373 1.00 90.44 221 GLY A N 1
ATOM 1628 C CA . GLY A 1 221 ? 20.074 -2.160 -7.798 1.00 90.44 221 GLY A CA 1
ATOM 1629 C C . GLY A 1 221 ? 19.230 -1.456 -6.733 1.00 90.44 221 GLY A C 1
ATOM 1630 O O . GLY A 1 221 ? 18.288 -2.066 -6.226 1.00 90.44 221 GLY A O 1
ATOM 1631 N N . ARG A 1 222 ? 19.505 -0.182 -6.426 1.00 93.56 222 ARG A N 1
ATOM 1632 C CA . ARG A 1 222 ? 18.699 0.626 -5.505 1.00 93.56 222 ARG A CA 1
ATOM 1633 C C . ARG A 1 222 ? 17.409 1.057 -6.194 1.00 93.56 222 ARG A C 1
ATOM 1635 O O . ARG A 1 222 ? 17.441 1.602 -7.294 1.00 93.56 222 ARG A O 1
ATOM 1642 N N . GLY A 1 223 ? 16.271 0.842 -5.548 1.00 94.81 223 GLY A N 1
ATOM 1643 C CA . GLY A 1 223 ? 14.959 1.203 -6.067 1.00 94.81 223 GLY A CA 1
ATOM 1644 C C . GLY A 1 223 ? 13.857 0.241 -5.646 1.00 94.81 223 GLY A C 1
ATOM 1645 O O . GLY A 1 223 ? 13.991 -0.529 -4.693 1.00 94.81 223 GLY A O 1
ATOM 1646 N N . VAL A 1 224 ? 12.771 0.270 -6.414 1.00 96.06 224 VAL A N 1
ATOM 1647 C CA . VAL A 1 224 ? 11.595 -0.584 -6.222 1.00 96.06 224 VAL A CA 1
ATOM 1648 C C . VAL A 1 224 ? 11.348 -1.399 -7.482 1.00 96.06 224 VAL A C 1
ATOM 1650 O O . VAL A 1 224 ? 11.420 -0.869 -8.591 1.00 96.06 224 VAL A O 1
ATOM 1653 N N . ALA A 1 225 ? 11.026 -2.677 -7.322 1.00 96.19 225 ALA A N 1
ATOM 1654 C CA . ALA A 1 225 ? 10.558 -3.526 -8.408 1.00 96.19 225 ALA A CA 1
ATOM 1655 C C . ALA A 1 225 ? 9.298 -4.284 -7.987 1.00 96.19 225 ALA A C 1
ATOM 1657 O O . ALA A 1 225 ? 9.141 -4.645 -6.826 1.00 96.19 225 ALA A O 1
ATOM 1658 N N . VAL A 1 226 ? 8.411 -4.538 -8.943 1.00 97.62 226 VAL A N 1
ATOM 1659 C CA . VAL A 1 226 ? 7.254 -5.418 -8.796 1.00 97.62 226 VAL A CA 1
ATOM 1660 C C . VAL A 1 226 ? 7.362 -6.498 -9.858 1.00 97.62 226 VAL A C 1
ATOM 1662 O O . VAL A 1 226 ? 7.549 -6.199 -11.037 1.00 97.62 226 VAL A O 1
ATOM 1665 N N . SER A 1 227 ? 7.253 -7.758 -9.459 1.00 95.06 227 SER A N 1
ATOM 1666 C CA . SER A 1 227 ? 7.346 -8.914 -10.348 1.00 95.06 227 SER A CA 1
ATOM 1667 C C . SER A 1 227 ? 6.201 -9.885 -10.111 1.00 95.06 227 SER A C 1
ATOM 1669 O O . SER A 1 227 ? 5.535 -9.827 -9.084 1.00 95.06 227 SER A O 1
ATOM 1671 N N . VAL A 1 228 ? 5.960 -10.771 -11.071 1.00 93.00 228 VAL A N 1
ATOM 1672 C CA . VAL A 1 228 ? 5.002 -11.870 -10.951 1.00 93.00 228 VAL A CA 1
ATOM 1673 C C . VAL A 1 228 ? 5.711 -13.190 -11.219 1.00 93.00 228 VAL A C 1
ATOM 1675 O O . VAL A 1 228 ? 6.514 -13.295 -12.151 1.00 93.00 228 VAL A O 1
ATOM 1678 N N . ASN A 1 229 ? 5.442 -14.198 -10.394 1.00 89.44 229 ASN A N 1
ATOM 1679 C CA . ASN A 1 229 ? 6.005 -15.535 -10.556 1.00 89.44 229 ASN A CA 1
ATOM 1680 C C . ASN A 1 229 ? 5.089 -16.456 -11.390 1.00 89.44 229 ASN A C 1
ATOM 1682 O O . ASN A 1 229 ? 4.028 -16.059 -11.871 1.00 89.44 229 ASN A O 1
ATOM 1686 N N . SER A 1 230 ? 5.507 -17.710 -11.573 1.00 85.25 230 SER A N 1
ATOM 1687 C CA . SER A 1 230 ? 4.764 -18.705 -12.357 1.00 85.25 230 SER A CA 1
ATOM 1688 C C . SER A 1 230 ? 3.406 -19.094 -11.766 1.00 85.25 230 SER A C 1
ATOM 1690 O O . SER A 1 230 ? 2.539 -19.550 -12.509 1.00 85.25 230 SER A O 1
ATOM 1692 N N . SER A 1 231 ? 3.200 -18.900 -10.459 1.00 86.31 231 SER A N 1
ATOM 1693 C CA . SER A 1 231 ? 1.921 -19.149 -9.789 1.00 86.31 231 SER A CA 1
ATOM 1694 C C . SER A 1 231 ? 0.999 -17.927 -9.780 1.00 86.31 231 SER A C 1
ATOM 1696 O O . SER A 1 231 ? -0.057 -17.986 -9.161 1.00 86.31 231 SER A O 1
ATOM 1698 N N . GLY A 1 232 ? 1.384 -16.820 -10.424 1.00 89.12 232 GLY A N 1
ATOM 1699 C CA . GLY A 1 232 ? 0.611 -15.577 -10.420 1.00 89.12 232 GLY A CA 1
ATOM 1700 C C . GLY A 1 232 ? 0.729 -14.778 -9.121 1.00 89.12 232 GLY A C 1
ATOM 1701 O O . GLY A 1 232 ? 0.003 -13.811 -8.933 1.00 89.12 232 GLY A O 1
ATOM 1702 N N . GLN A 1 233 ? 1.630 -15.140 -8.208 1.00 92.81 233 GLN A N 1
ATOM 1703 C CA . GLN A 1 233 ? 1.872 -14.337 -7.013 1.00 92.81 233 GLN A CA 1
ATOM 1704 C C . GLN A 1 233 ? 2.702 -13.111 -7.400 1.00 92.81 233 GLN A C 1
ATOM 1706 O O . GLN A 1 233 ? 3.690 -13.234 -8.133 1.00 92.81 233 GLN A O 1
ATOM 1711 N N . VAL A 1 234 ? 2.298 -11.939 -6.917 1.00 95.94 234 VAL A N 1
ATOM 1712 C CA . VAL A 1 234 ? 2.992 -10.678 -7.183 1.00 95.94 234 VAL A CA 1
ATOM 1713 C C . VAL A 1 234 ? 3.927 -10.370 -6.025 1.00 95.94 234 VAL A C 1
ATOM 1715 O O . VAL A 1 234 ? 3.528 -10.457 -4.872 1.00 95.94 234 VAL A O 1
ATOM 1718 N N . THR A 1 235 ? 5.162 -9.984 -6.315 1.00 97.81 235 THR A N 1
ATOM 1719 C CA . THR A 1 235 ? 6.190 -9.676 -5.317 1.00 97.81 235 THR A CA 1
ATOM 1720 C C . THR A 1 235 ? 6.696 -8.259 -5.515 1.00 97.81 235 THR A C 1
ATOM 1722 O O . THR A 1 235 ? 7.057 -7.889 -6.632 1.00 97.81 235 THR A O 1
ATOM 1725 N N . VAL A 1 236 ? 6.755 -7.481 -4.434 1.00 98.38 236 VAL A N 1
ATOM 1726 C CA . VAL A 1 236 ? 7.468 -6.203 -4.383 1.00 98.38 236 VAL A CA 1
ATOM 1727 C C . VAL A 1 236 ? 8.846 -6.435 -3.778 1.00 98.38 236 VAL A C 1
ATOM 1729 O O . VAL A 1 236 ? 8.967 -7.094 -2.747 1.00 98.38 236 VAL A O 1
ATOM 1732 N N . THR A 1 237 ? 9.870 -5.877 -4.414 1.00 97.81 237 THR A N 1
ATOM 1733 C CA . THR A 1 237 ? 11.252 -5.845 -3.935 1.00 97.81 237 THR A CA 1
ATOM 1734 C C . THR A 1 237 ? 11.630 -4.392 -3.665 1.00 97.81 237 THR A C 1
ATOM 1736 O O . THR A 1 237 ? 11.483 -3.533 -4.537 1.00 97.81 237 THR A O 1
ATOM 1739 N N . LEU A 1 238 ? 12.130 -4.124 -2.462 1.00 97.88 238 LEU A N 1
ATOM 1740 C CA . LEU A 1 238 ? 12.557 -2.814 -1.976 1.00 97.88 238 LEU A CA 1
ATOM 1741 C C . LEU A 1 238 ? 14.053 -2.882 -1.692 1.00 97.88 238 LEU A C 1
ATOM 1743 O O . LEU A 1 238 ? 14.463 -3.721 -0.893 1.00 97.88 238 LEU A O 1
ATOM 1747 N N . SER A 1 239 ? 14.868 -2.023 -2.304 1.00 96.50 239 SER A N 1
ATOM 1748 C CA . SER A 1 239 ? 16.309 -2.019 -2.044 1.00 96.50 239 SER A CA 1
ATOM 1749 C C . SER A 1 239 ? 16.903 -0.619 -1.984 1.00 96.50 239 SER A C 1
ATOM 1751 O O . SER A 1 239 ? 16.609 0.226 -2.826 1.00 96.50 239 SER A O 1
ATOM 1753 N N . ASP A 1 240 ? 17.790 -0.398 -1.013 1.00 95.25 240 ASP A N 1
ATOM 1754 C CA . ASP A 1 240 ? 18.606 0.817 -0.900 1.00 95.25 240 ASP A CA 1
ATOM 1755 C C . ASP A 1 240 ? 20.007 0.659 -1.541 1.00 95.25 240 ASP A C 1
ATOM 1757 O O . ASP A 1 240 ? 20.860 1.540 -1.422 1.00 95.25 240 ASP A O 1
ATOM 1761 N N . GLY A 1 241 ? 20.250 -0.470 -2.222 1.00 93.44 241 GLY A N 1
ATOM 1762 C CA . GLY A 1 241 ? 21.541 -0.867 -2.797 1.00 93.44 241 GLY A CA 1
ATOM 1763 C C . GLY A 1 241 ? 22.455 -1.642 -1.836 1.00 93.44 241 GLY A C 1
ATOM 1764 O O . GLY A 1 241 ? 23.396 -2.290 -2.285 1.00 93.44 241 GLY A O 1
ATOM 1765 N N . THR A 1 242 ? 22.174 -1.623 -0.530 1.00 95.06 242 THR A N 1
ATOM 1766 C CA . THR A 1 242 ? 22.901 -2.382 0.508 1.00 95.06 242 THR A CA 1
ATOM 1767 C C . THR A 1 242 ? 22.008 -3.445 1.148 1.00 95.06 242 THR A C 1
ATOM 1769 O O . THR A 1 242 ? 22.383 -4.610 1.259 1.00 95.06 242 THR A O 1
ATOM 1772 N N . HIS A 1 243 ? 20.804 -3.049 1.541 1.00 96.75 243 HIS A N 1
ATOM 1773 C CA . HIS A 1 243 ? 19.747 -3.879 2.083 1.00 96.75 243 HIS A CA 1
ATOM 1774 C C . HIS A 1 243 ? 18.662 -4.083 1.027 1.00 96.75 243 HIS A C 1
ATOM 1776 O O . HIS A 1 243 ? 18.398 -3.223 0.179 1.00 96.75 243 HIS A O 1
ATOM 1782 N N . SER A 1 244 ? 18.012 -5.240 1.092 1.00 96.56 244 SER A N 1
ATOM 1783 C CA . SER A 1 244 ? 16.863 -5.560 0.256 1.00 96.56 244 SER A CA 1
ATOM 1784 C C . SER A 1 244 ? 15.821 -6.314 1.068 1.00 96.56 244 SER A C 1
ATOM 1786 O O . SER A 1 244 ? 16.166 -7.088 1.964 1.00 96.56 244 SER A O 1
ATOM 1788 N N . GLN A 1 245 ? 14.553 -6.092 0.748 1.00 97.56 245 GLN A N 1
ATOM 1789 C CA . GLN A 1 245 ? 13.437 -6.841 1.297 1.00 97.56 245 GLN A CA 1
ATOM 1790 C C . GLN A 1 245 ? 12.416 -7.148 0.211 1.00 97.56 245 GLN A C 1
ATOM 1792 O O . GLN A 1 245 ? 12.142 -6.319 -0.655 1.00 97.56 245 GLN A O 1
ATOM 1797 N N . GLU A 1 246 ? 11.817 -8.332 0.308 1.00 97.31 246 GLU A N 1
ATOM 1798 C CA . GLU A 1 246 ? 10.734 -8.763 -0.563 1.00 97.31 246 GLU A CA 1
ATOM 1799 C C . GLU A 1 246 ? 9.480 -9.079 0.248 1.00 97.31 246 GLU A C 1
ATOM 1801 O O . GLU A 1 246 ? 9.549 -9.625 1.353 1.00 97.31 246 GLU A O 1
ATOM 1806 N N . TRP A 1 247 ? 8.325 -8.758 -0.323 1.00 97.12 247 TRP A N 1
ATOM 1807 C CA . TRP A 1 247 ? 7.028 -9.207 0.166 1.00 97.12 247 TRP A CA 1
ATOM 1808 C C . TRP A 1 247 ? 6.170 -9.619 -1.016 1.00 97.12 247 TRP A C 1
ATOM 1810 O O . TRP A 1 247 ? 6.212 -8.984 -2.067 1.00 97.12 247 TRP A O 1
ATOM 1820 N N . SER A 1 248 ? 5.396 -10.686 -0.851 1.00 96.19 248 SER A N 1
ATOM 1821 C CA . SER A 1 248 ? 4.535 -11.199 -1.917 1.00 96.19 248 SER A CA 1
ATOM 1822 C C . SER A 1 248 ? 3.072 -11.137 -1.521 1.00 96.19 248 SER A C 1
ATOM 1824 O O . SER A 1 248 ? 2.760 -11.359 -0.349 1.00 96.19 248 SER A O 1
ATOM 1826 N N . SER A 1 249 ? 2.208 -10.909 -2.507 1.00 95.75 249 SER A N 1
ATOM 1827 C CA . SER A 1 249 ? 0.761 -11.066 -2.427 1.00 95.75 249 SER A CA 1
ATOM 1828 C C . SER A 1 249 ? 0.409 -12.451 -1.896 1.00 95.75 249 SER A C 1
ATOM 1830 O O . SER A 1 249 ? 1.238 -13.361 -1.840 1.00 95.75 249 SER A O 1
ATOM 1832 N N . ASP A 1 250 ? -0.825 -12.636 -1.486 1.00 94.88 250 ASP A N 1
ATOM 1833 C CA . ASP A 1 250 ? -1.274 -13.904 -0.965 1.00 94.88 250 ASP A CA 1
ATOM 1834 C C . ASP A 1 250 ? -1.307 -14.988 -2.051 1.00 94.88 250 ASP A C 1
ATOM 1836 O O . ASP A 1 250 ? -1.723 -14.721 -3.181 1.00 94.88 250 ASP A O 1
ATOM 1840 N N . PRO A 1 251 ? -0.910 -16.235 -1.733 1.00 91.56 251 PRO A N 1
ATOM 1841 C CA . PRO A 1 251 ? -0.917 -17.324 -2.708 1.00 91.56 251 PRO A CA 1
ATOM 1842 C C . PRO A 1 251 ? -2.335 -17.671 -3.189 1.00 91.56 251 PRO A C 1
ATOM 1844 O O . PRO A 1 251 ? -2.493 -18.170 -4.299 1.00 91.56 251 PRO A O 1
ATOM 1847 N N . GLN A 1 252 ? -3.364 -17.382 -2.386 1.00 89.31 252 GLN A N 1
ATOM 1848 C CA . GLN A 1 252 ? -4.770 -17.528 -2.768 1.00 89.31 252 GLN A CA 1
ATOM 1849 C C . GLN A 1 252 ? -5.330 -16.363 -3.607 1.00 89.31 252 GLN A C 1
ATOM 1851 O O . GLN A 1 252 ? -6.477 -16.441 -4.040 1.00 89.31 252 GLN A O 1
ATOM 1856 N N . CYS A 1 253 ? -4.537 -15.314 -3.857 1.00 88.00 253 CYS A N 1
ATOM 1857 C CA . CYS A 1 253 ? -4.879 -14.178 -4.719 1.00 88.00 253 CYS A CA 1
ATOM 1858 C C . CYS A 1 253 ? -3.953 -14.099 -5.955 1.00 88.00 253 CYS A C 1
ATOM 1860 O O . CYS A 1 253 ? -3.271 -13.086 -6.139 1.00 88.00 253 CYS A O 1
ATOM 1862 N N . PRO A 1 254 ? -3.854 -15.151 -6.793 1.00 88.94 254 PRO A N 1
ATOM 1863 C CA . PRO A 1 254 ? -2.970 -15.124 -7.950 1.00 88.94 254 PRO A CA 1
ATOM 1864 C C . PRO A 1 254 ? -3.526 -14.217 -9.056 1.00 88.94 254 PRO A C 1
ATOM 1866 O O . PRO A 1 254 ? -4.696 -14.319 -9.424 1.00 88.94 254 PRO A O 1
ATOM 1869 N N . VAL A 1 255 ? -2.668 -13.390 -9.656 1.00 87.19 255 VAL A N 1
ATOM 1870 C CA . VAL A 1 255 ? -2.992 -12.703 -10.911 1.00 87.19 255 VAL A CA 1
ATOM 1871 C C . VAL A 1 255 ? -2.801 -13.673 -12.075 1.00 87.19 255 VAL A C 1
ATOM 1873 O O . VAL A 1 255 ? -1.692 -14.123 -12.378 1.00 87.19 255 VAL A O 1
ATOM 1876 N N . ALA A 1 256 ? -3.909 -14.047 -12.703 1.00 81.31 256 ALA A N 1
ATOM 1877 C CA . ALA A 1 256 ? -3.952 -15.004 -13.799 1.00 81.31 256 ALA A CA 1
ATOM 1878 C C . ALA A 1 256 ? -4.081 -14.279 -15.151 1.00 81.31 256 ALA A C 1
ATOM 1880 O O . ALA A 1 256 ? -3.790 -13.090 -15.287 1.00 81.31 256 ALA A O 1
ATOM 1881 N N . ALA A 1 257 ? -4.482 -15.009 -16.195 1.00 74.81 257 ALA A N 1
ATOM 1882 C CA . ALA A 1 257 ? -4.846 -14.383 -17.459 1.00 74.81 257 ALA A CA 1
ATOM 1883 C C . ALA A 1 257 ? -6.134 -13.568 -17.270 1.00 74.81 257 ALA A C 1
ATOM 1885 O O . ALA A 1 257 ? -7.184 -14.130 -16.967 1.00 74.81 257 ALA A O 1
ATOM 1886 N N . GLY A 1 258 ? -6.056 -12.255 -17.466 1.00 78.06 258 GLY A N 1
ATOM 1887 C CA . GLY A 1 258 ? -7.192 -11.367 -17.261 1.00 78.06 258 GLY A CA 1
ATOM 1888 C C . GLY A 1 258 ? -6.756 -9.949 -16.935 1.00 78.06 258 GLY A C 1
ATOM 1889 O O . GLY A 1 258 ? -5.563 -9.657 -16.844 1.00 78.06 258 GLY A O 1
ATOM 1890 N N . ALA A 1 259 ? -7.742 -9.066 -16.805 1.00 87.25 259 ALA A N 1
ATOM 1891 C CA . ALA A 1 259 ? -7.508 -7.742 -16.262 1.00 87.25 259 ALA A CA 1
ATOM 1892 C C . ALA A 1 259 ? -7.465 -7.853 -14.739 1.00 87.25 259 ALA A C 1
ATOM 1894 O O . ALA A 1 259 ? -8.361 -8.458 -14.156 1.00 87.25 259 ALA A O 1
ATOM 1895 N N . HIS A 1 260 ? -6.440 -7.268 -14.130 1.00 92.06 260 HIS A N 1
ATOM 1896 C CA . HIS A 1 260 ? -6.274 -7.250 -12.681 1.00 92.06 260 HIS A CA 1
ATOM 1897 C C . HIS A 1 260 ? -5.859 -5.861 -12.220 1.00 92.06 260 HIS A C 1
ATOM 1899 O O . HIS A 1 260 ? -5.123 -5.155 -12.915 1.00 92.06 260 HIS A O 1
ATOM 1905 N N . HIS A 1 261 ? -6.297 -5.492 -11.028 1.00 94.62 261 HIS A N 1
ATOM 1906 C CA . HIS A 1 261 ? -5.847 -4.307 -10.316 1.00 94.62 261 HIS A CA 1
ATOM 1907 C C . HIS A 1 261 ? -4.979 -4.741 -9.142 1.00 94.62 261 HIS A C 1
ATOM 1909 O O . HIS A 1 261 ? -5.428 -5.492 -8.283 1.00 94.62 261 HIS A O 1
ATOM 1915 N N . VAL A 1 262 ? -3.720 -4.309 -9.124 1.00 97.25 262 VAL A N 1
ATOM 1916 C CA . VAL A 1 262 ? -2.749 -4.712 -8.102 1.00 97.25 262 VAL A CA 1
ATOM 1917 C C . VAL A 1 262 ? -2.160 -3.480 -7.448 1.00 97.25 262 VAL A C 1
ATOM 1919 O O . VAL A 1 262 ? -1.617 -2.621 -8.135 1.00 97.25 262 VAL A O 1
ATOM 1922 N N . VAL A 1 263 ? -2.203 -3.420 -6.124 1.00 98.19 263 VAL A N 1
ATOM 1923 C CA . VAL A 1 263 ? -1.643 -2.323 -5.335 1.00 98.19 263 VAL A CA 1
ATOM 1924 C C . VAL A 1 263 ? -0.648 -2.895 -4.338 1.00 98.19 263 VAL A C 1
ATOM 1926 O O . VAL A 1 263 ? -1.017 -3.731 -3.521 1.00 98.19 263 VAL A O 1
ATOM 1929 N N . ALA A 1 264 ? 0.606 -2.453 -4.397 1.00 98.38 264 ALA A N 1
ATOM 1930 C CA . ALA A 1 264 ? 1.620 -2.709 -3.380 1.00 98.38 264 ALA A CA 1
ATOM 1931 C C . ALA A 1 264 ? 1.746 -1.471 -2.487 1.00 98.38 264 ALA A C 1
ATOM 1933 O O . ALA A 1 264 ? 2.136 -0.408 -2.974 1.00 98.38 264 ALA A O 1
ATOM 1934 N N . ILE A 1 265 ? 1.428 -1.615 -1.203 1.00 98.38 265 ILE A N 1
ATOM 1935 C CA . ILE A 1 265 ? 1.433 -0.537 -0.208 1.00 98.38 265 ILE A CA 1
ATOM 1936 C C . ILE A 1 265 ? 2.629 -0.743 0.717 1.00 98.38 265 ILE A C 1
ATOM 1938 O O . ILE A 1 265 ? 2.819 -1.836 1.254 1.00 98.38 265 ILE A O 1
ATOM 1942 N N . VAL A 1 266 ? 3.433 0.301 0.906 1.00 98.19 266 VAL A N 1
ATOM 1943 C CA . VAL A 1 266 ? 4.588 0.306 1.808 1.00 98.19 266 VAL A CA 1
ATOM 1944 C C . VAL A 1 266 ? 4.509 1.539 2.698 1.00 98.19 266 VAL A C 1
ATOM 1946 O O . VAL A 1 266 ? 4.617 2.672 2.226 1.00 98.19 266 VAL A O 1
ATOM 1949 N N . ASP A 1 267 ? 4.381 1.316 4.000 1.00 96.31 267 ASP A N 1
ATOM 1950 C CA . ASP A 1 267 ? 4.405 2.367 5.010 1.00 96.31 267 ASP A CA 1
ATOM 1951 C C . ASP A 1 267 ? 5.672 2.249 5.869 1.00 96.31 267 ASP A C 1
ATOM 1953 O O . ASP A 1 267 ? 5.821 1.350 6.707 1.00 96.31 267 ASP A O 1
ATOM 1957 N N . GLY A 1 268 ? 6.601 3.184 5.654 1.00 93.88 268 GLY A N 1
ATOM 1958 C CA . GLY A 1 268 ? 7.835 3.299 6.424 1.00 93.88 268 GLY A CA 1
ATOM 1959 C C . GLY A 1 268 ? 7.616 3.619 7.898 1.00 93.88 268 GLY A C 1
ATOM 1960 O O . GLY A 1 268 ? 8.428 3.196 8.724 1.00 93.88 268 GLY A O 1
ATOM 1961 N N . LEU A 1 269 ? 6.549 4.348 8.238 1.00 90.94 269 LEU A N 1
ATOM 1962 C CA . LEU A 1 269 ? 6.246 4.715 9.619 1.00 90.94 269 LEU A CA 1
ATOM 1963 C C . LEU A 1 269 ? 5.612 3.543 10.362 1.00 90.94 269 LEU A C 1
ATOM 1965 O O . LEU A 1 269 ? 6.100 3.176 11.426 1.00 90.94 269 LEU A O 1
ATOM 1969 N N . ALA A 1 270 ? 4.588 2.907 9.791 1.00 90.31 270 ALA A N 1
ATOM 1970 C CA . ALA A 1 270 ? 3.949 1.745 10.413 1.00 90.31 270 ALA A CA 1
ATOM 1971 C C . ALA A 1 270 ? 4.797 0.463 10.346 1.00 90.31 270 ALA A C 1
ATOM 1973 O O . ALA A 1 270 ? 4.450 -0.540 10.968 1.00 90.31 270 ALA A O 1
ATOM 1974 N N . ARG A 1 271 ? 5.912 0.484 9.600 1.00 91.38 271 ARG A N 1
ATOM 1975 C CA . ARG A 1 271 ? 6.742 -0.691 9.287 1.00 91.38 271 ARG A CA 1
ATOM 1976 C C . ARG A 1 271 ? 5.927 -1.807 8.632 1.00 91.38 271 ARG A C 1
ATOM 1978 O O . ARG A 1 271 ? 6.033 -2.975 9.004 1.00 91.38 271 ARG A O 1
ATOM 1985 N N . TYR A 1 272 ? 5.146 -1.432 7.628 1.00 92.00 272 TYR A N 1
ATOM 1986 C CA . TYR A 1 272 ? 4.081 -2.252 7.064 1.00 92.00 272 TYR A CA 1
ATOM 1987 C C . TYR A 1 272 ? 4.215 -2.385 5.544 1.00 92.00 272 TYR A C 1
ATOM 1989 O O . TYR A 1 272 ? 4.498 -1.410 4.847 1.00 92.00 272 TYR A O 1
ATOM 1997 N N . ILE A 1 273 ? 4.007 -3.599 5.033 1.00 96.75 273 ILE A N 1
ATOM 1998 C CA . ILE A 1 273 ? 3.930 -3.907 3.603 1.00 96.75 273 ILE A CA 1
ATOM 1999 C C . ILE A 1 273 ? 2.688 -4.762 3.357 1.00 96.75 273 ILE A C 1
ATOM 2001 O O . ILE A 1 273 ? 2.515 -5.796 4.006 1.00 96.75 273 ILE A O 1
ATOM 2005 N N . ALA A 1 274 ? 1.853 -4.383 2.395 1.00 96.94 274 ALA A N 1
ATOM 2006 C CA . ALA A 1 274 ? 0.675 -5.159 2.027 1.00 96.94 274 ALA A CA 1
ATOM 2007 C C . ALA A 1 274 ? 0.356 -5.086 0.538 1.00 96.94 274 ALA A C 1
ATOM 2009 O O . ALA A 1 274 ? 0.903 -4.269 -0.205 1.00 96.94 274 ALA A O 1
ATOM 2010 N N . PHE A 1 275 ? -0.546 -5.971 0.123 1.00 97.62 275 PHE A N 1
ATOM 2011 C CA . PHE A 1 275 ? -1.094 -5.993 -1.222 1.00 97.62 275 PHE A CA 1
ATOM 2012 C C . PHE A 1 275 ? -2.608 -5.849 -1.194 1.00 97.62 275 PHE A C 1
ATOM 2014 O O . PHE A 1 275 ? -3.271 -6.451 -0.356 1.00 97.62 275 PHE A O 1
ATOM 2021 N N . VAL A 1 276 ? -3.150 -5.126 -2.166 1.00 96.62 276 VAL A N 1
ATOM 2022 C CA . VAL A 1 276 ? -4.558 -5.215 -2.556 1.00 96.62 276 VAL A CA 1
ATOM 2023 C C . VAL A 1 276 ? -4.597 -5.778 -3.970 1.00 96.62 276 VAL A C 1
ATOM 2025 O O . VAL A 1 276 ? -3.897 -5.279 -4.851 1.00 96.62 276 VAL A O 1
ATOM 2028 N N . VAL A 1 277 ? -5.386 -6.826 -4.186 1.00 95.38 277 VAL A N 1
ATOM 2029 C CA . VAL A 1 277 ? -5.606 -7.423 -5.509 1.00 95.38 277 VAL A CA 1
ATOM 2030 C C . VAL A 1 277 ? -7.101 -7.410 -5.785 1.00 95.38 277 VAL A C 1
ATOM 2032 O O . VAL A 1 277 ? -7.878 -7.913 -4.979 1.00 95.38 277 VAL A O 1
ATOM 2035 N N . ASP A 1 278 ? -7.503 -6.786 -6.890 1.00 93.25 278 ASP A N 1
ATOM 2036 C CA . ASP A 1 278 ? -8.896 -6.639 -7.327 1.00 93.25 278 ASP A CA 1
ATOM 2037 C C . ASP A 1 278 ? -9.826 -6.090 -6.228 1.00 93.25 278 ASP A C 1
ATOM 2039 O O . ASP A 1 278 ? -10.967 -6.518 -6.056 1.00 93.25 278 ASP A O 1
ATOM 2043 N N . GLY A 1 279 ? -9.316 -5.119 -5.462 1.00 91.75 279 GLY A N 1
ATOM 2044 C CA . GLY A 1 279 ? -10.038 -4.475 -4.360 1.00 91.75 279 GLY A CA 1
ATOM 2045 C C . GLY A 1 279 ? -10.085 -5.277 -3.054 1.00 91.75 279 GLY A C 1
ATOM 2046 O O . GLY A 1 279 ? -10.756 -4.848 -2.116 1.00 91.75 279 GLY A O 1
ATOM 2047 N N . VAL A 1 280 ? -9.382 -6.410 -2.964 1.00 92.62 280 VAL A N 1
ATOM 2048 C CA . VAL A 1 280 ? -9.306 -7.252 -1.761 1.00 92.62 280 VAL A CA 1
ATOM 2049 C C . VAL A 1 280 ? -7.921 -7.146 -1.130 1.00 92.62 280 VAL A C 1
ATOM 2051 O O . VAL A 1 280 ? -6.910 -7.449 -1.772 1.00 92.62 280 VAL A O 1
ATOM 2054 N N . LEU A 1 281 ? -7.863 -6.737 0.140 1.00 95.19 281 LEU A N 1
ATOM 2055 C CA . LEU A 1 281 ? -6.627 -6.755 0.911 1.00 95.19 281 LEU A CA 1
ATOM 2056 C C . LEU A 1 281 ? -6.153 -8.202 1.072 1.00 95.19 281 LEU A C 1
ATOM 2058 O O . LEU A 1 281 ? -6.910 -9.096 1.443 1.00 95.19 281 LEU A O 1
ATOM 2062 N N . ASN A 1 282 ? -4.878 -8.422 0.788 1.00 94.88 282 ASN A N 1
ATOM 2063 C CA . ASN A 1 282 ? -4.193 -9.683 1.015 1.00 94.88 282 ASN A CA 1
ATOM 2064 C C . ASN A 1 282 ? -3.831 -9.738 2.503 1.00 94.88 282 ASN A C 1
ATOM 2066 O O . ASN A 1 282 ? -2.800 -9.221 2.929 1.00 94.88 282 ASN A O 1
ATOM 2070 N N . ASP A 1 283 ? -4.766 -10.275 3.285 1.00 91.38 283 ASP A N 1
ATOM 2071 C CA . ASP A 1 283 ? -4.738 -10.379 4.743 1.00 91.38 283 ASP A CA 1
ATOM 2072 C C . ASP A 1 283 ? -4.129 -11.699 5.239 1.00 91.38 283 ASP A C 1
ATOM 2074 O O . ASP A 1 283 ? -4.212 -12.023 6.425 1.00 91.38 283 ASP A O 1
ATOM 2078 N N . GLY A 1 284 ? -3.480 -12.455 4.352 1.00 90.88 284 GLY A N 1
ATOM 2079 C CA . GLY A 1 284 ? -2.773 -13.688 4.668 1.00 90.88 284 GLY A CA 1
ATOM 2080 C C . GLY A 1 284 ? -3.620 -14.936 4.577 1.00 90.88 284 GLY A C 1
ATOM 2081 O O . GLY A 1 284 ? -3.048 -16.020 4.430 1.00 90.88 284 GLY A O 1
ATOM 2082 N N . GLY A 1 285 ? -4.949 -14.809 4.638 1.00 87.62 285 GLY A N 1
ATOM 2083 C CA . GLY A 1 285 ? -5.871 -15.939 4.696 1.00 87.62 285 GLY A CA 1
ATOM 2084 C C . GLY A 1 285 ? -5.385 -17.033 5.654 1.00 87.62 285 GLY A C 1
ATOM 2085 O O . GLY A 1 285 ? -5.024 -16.774 6.801 1.00 87.62 285 GLY A O 1
ATOM 2086 N N . ASP A 1 286 ? -5.322 -18.267 5.153 1.00 86.06 286 ASP A N 1
ATOM 2087 C CA . ASP A 1 286 ? -4.802 -19.413 5.911 1.00 86.06 286 ASP A CA 1
ATOM 2088 C C . ASP A 1 286 ? -3.271 -19.569 5.804 1.00 86.06 286 ASP A C 1
ATOM 2090 O O . ASP A 1 286 ? -2.673 -20.384 6.507 1.00 86.06 286 ASP A O 1
ATOM 2094 N N . ALA A 1 287 ? -2.616 -18.808 4.920 1.00 87.75 287 ALA A N 1
ATOM 2095 C CA . ALA A 1 287 ? -1.189 -18.936 4.636 1.00 87.75 287 ALA A CA 1
ATOM 2096 C C . ALA A 1 287 ? -0.310 -18.145 5.615 1.00 87.75 287 ALA A C 1
ATOM 2098 O O . ALA A 1 287 ? 0.827 -18.544 5.882 1.00 87.75 287 ALA A O 1
ATOM 2099 N N . ARG A 1 288 ? -0.796 -17.004 6.121 1.00 86.56 288 ARG A N 1
ATOM 2100 C CA . ARG A 1 288 ? -0.020 -16.084 6.967 1.00 86.56 288 ARG A CA 1
ATOM 2101 C C . ARG A 1 288 ? -0.899 -15.511 8.074 1.00 86.56 288 ARG A C 1
ATOM 2103 O O . ARG A 1 288 ? -1.801 -14.743 7.772 1.00 86.56 288 ARG A O 1
ATOM 2110 N N . PRO A 1 289 ? -0.612 -15.778 9.357 1.00 80.81 289 PRO A N 1
ATOM 2111 C CA . PRO A 1 289 ? -1.488 -15.323 10.437 1.00 80.81 289 PRO A CA 1
ATOM 2112 C C . PRO A 1 289 ? -1.610 -13.797 10.589 1.00 80.81 289 PRO A C 1
ATOM 2114 O O . PRO A 1 289 ? -2.578 -13.329 11.177 1.00 80.81 289 PRO A O 1
ATOM 2117 N N . GLN A 1 290 ? -0.616 -13.026 10.130 1.00 80.12 290 GLN A N 1
ATOM 2118 C CA . GLN A 1 290 ? -0.650 -11.557 10.145 1.00 80.12 290 GLN A CA 1
ATOM 2119 C C . GLN A 1 290 ? -1.229 -10.966 8.866 1.00 80.12 290 GLN A C 1
ATOM 2121 O O . GLN A 1 290 ? -1.783 -9.876 8.904 1.00 80.12 290 GLN A O 1
ATOM 2126 N N . GLY A 1 291 ? -1.008 -11.627 7.733 1.00 85.94 291 GLY A N 1
ATOM 2127 C CA . GLY A 1 291 ? -1.365 -11.106 6.418 1.00 85.94 291 GLY A CA 1
ATOM 2128 C C . GLY A 1 291 ? -0.468 -10.061 5.797 1.00 85.94 291 GLY A C 1
ATOM 2129 O O . GLY A 1 291 ? -0.315 -10.035 4.582 1.00 85.94 291 GLY A O 1
ATOM 2130 N N . TRP A 1 292 ? 0.195 -9.252 6.608 1.00 90.25 292 TRP A N 1
ATOM 2131 C CA . TRP A 1 292 ? 1.081 -8.189 6.150 1.00 90.25 292 TRP A CA 1
ATOM 2132 C C . TRP A 1 292 ? 2.548 -8.491 6.465 1.00 90.25 292 TRP A C 1
ATOM 2134 O O . TRP A 1 292 ? 2.877 -9.345 7.294 1.00 90.25 292 TRP A O 1
ATOM 2144 N N . GLY A 1 293 ? 3.439 -7.796 5.763 1.00 90.81 293 GLY A N 1
ATOM 2145 C CA . GLY A 1 293 ? 4.883 -7.911 5.911 1.00 90.81 293 GLY A CA 1
ATOM 2146 C C . GLY A 1 293 ? 5.434 -6.837 6.835 1.00 90.81 293 GLY A C 1
ATOM 2147 O O . GLY A 1 293 ? 5.157 -5.654 6.648 1.00 90.81 293 GLY A O 1
ATOM 2148 N N . ALA A 1 294 ? 6.253 -7.233 7.809 1.00 90.12 294 ALA A N 1
ATOM 2149 C CA . ALA A 1 294 ? 6.984 -6.287 8.644 1.00 90.12 294 ALA A CA 1
ATOM 2150 C C . ALA A 1 294 ? 8.155 -5.688 7.856 1.00 90.12 294 ALA A C 1
ATOM 2152 O O . ALA A 1 294 ? 9.105 -6.396 7.512 1.00 90.12 294 ALA A O 1
ATOM 2153 N N . LEU A 1 295 ? 8.096 -4.391 7.565 1.00 91.69 295 LEU A N 1
ATOM 2154 C CA . LEU A 1 295 ? 9.159 -3.676 6.865 1.00 91.69 295 LEU A CA 1
ATOM 2155 C C . LEU A 1 295 ? 10.387 -3.542 7.771 1.00 91.69 295 LEU A C 1
ATOM 2157 O O . LEU A 1 295 ? 10.316 -3.010 8.880 1.00 91.69 295 LEU A O 1
ATOM 2161 N N . SER A 1 296 ? 11.530 -4.001 7.277 1.00 90.81 296 SER A N 1
ATOM 2162 C CA . SER A 1 296 ? 12.797 -3.939 7.989 1.00 90.81 296 SER A CA 1
ATOM 2163 C C . SER A 1 296 ? 13.223 -2.482 8.203 1.00 90.81 296 SER A C 1
ATOM 2165 O O . SER A 1 296 ? 13.253 -1.705 7.245 1.00 90.81 296 SER A O 1
ATOM 2167 N N . PRO A 1 297 ? 13.634 -2.099 9.426 1.00 88.62 297 PRO A N 1
ATOM 2168 C CA . PRO A 1 297 ? 14.137 -0.754 9.696 1.00 88.62 297 PRO A CA 1
ATOM 2169 C C . PRO A 1 297 ? 15.496 -0.486 9.033 1.00 88.62 297 PRO A C 1
ATOM 2171 O O . PRO A 1 297 ? 15.952 0.653 9.036 1.00 88.62 297 PRO A O 1
ATOM 2174 N N . ALA A 1 298 ? 16.151 -1.516 8.485 1.00 93.19 298 ALA A N 1
ATOM 2175 C CA . ALA A 1 298 ? 17.437 -1.384 7.811 1.00 93.19 298 ALA A CA 1
ATOM 2176 C C . ALA A 1 298 ? 17.312 -0.874 6.369 1.00 93.19 298 ALA A C 1
ATOM 2178 O O . ALA A 1 298 ? 18.272 -0.308 5.858 1.00 93.19 298 ALA A O 1
ATOM 2179 N N . VAL A 1 299 ? 16.157 -1.059 5.716 1.00 95.56 299 VAL A N 1
ATOM 2180 C CA . VAL A 1 299 ? 15.976 -0.612 4.328 1.00 95.56 299 VAL A CA 1
ATOM 2181 C C . VAL A 1 299 ? 15.878 0.907 4.321 1.00 95.56 299 VAL A C 1
ATOM 2183 O O . VAL A 1 299 ? 14.916 1.477 4.827 1.00 95.56 299 VAL A O 1
ATOM 2186 N N . GLY A 1 300 ? 16.903 1.563 3.792 1.00 95.81 300 GLY A N 1
ATOM 2187 C CA . GLY A 1 300 ? 17.005 3.010 3.714 1.00 95.81 300 GLY A CA 1
ATOM 2188 C C . GLY A 1 300 ? 16.297 3.596 2.498 1.00 95.81 300 GLY A C 1
ATOM 2189 O O . GLY A 1 300 ? 15.107 3.384 2.267 1.00 95.81 300 GLY A O 1
ATOM 2190 N N . ASP A 1 301 ? 17.038 4.405 1.751 1.00 94.69 301 ASP A N 1
ATOM 2191 C CA . ASP A 1 301 ? 16.537 5.174 0.617 1.00 94.69 301 ASP A CA 1
ATOM 2192 C C . ASP A 1 301 ? 16.337 4.311 -0.629 1.00 94.69 301 ASP A C 1
ATOM 2194 O O . ASP A 1 301 ? 17.296 3.840 -1.235 1.00 94.69 301 ASP A O 1
ATOM 2198 N N . VAL A 1 302 ? 15.072 4.154 -1.022 1.00 94.31 302 VAL A N 1
ATOM 2199 C CA . VAL A 1 302 ? 14.647 3.393 -2.205 1.00 94.31 302 VAL A CA 1
ATOM 2200 C C . VAL A 1 302 ? 14.321 4.293 -3.401 1.00 94.31 302 VAL A C 1
ATOM 2202 O O . VAL A 1 302 ? 13.797 3.825 -4.410 1.00 94.31 302 VAL A O 1
ATOM 2205 N N . GLY A 1 303 ? 14.608 5.595 -3.340 1.00 83.00 303 GLY A N 1
ATOM 2206 C CA . GLY A 1 303 ? 14.527 6.465 -4.511 1.00 83.00 303 GLY A CA 1
ATOM 2207 C C . GLY A 1 303 ? 15.696 6.172 -5.444 1.00 83.00 303 GLY A C 1
ATOM 2208 O O . GLY A 1 303 ? 16.835 6.301 -5.019 1.00 83.00 303 GLY A O 1
ATOM 2209 N N . GLY A 1 304 ? 15.467 5.792 -6.703 1.0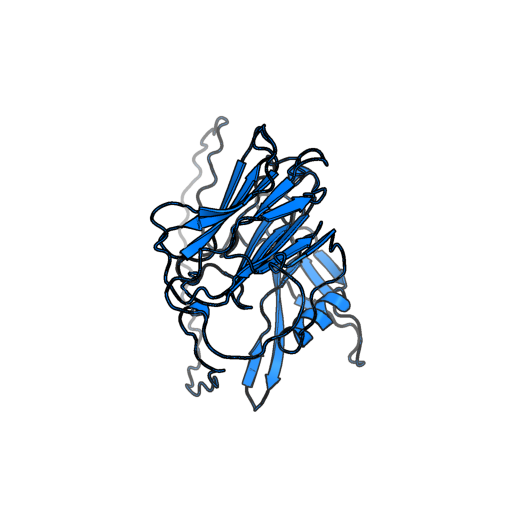0 66.38 304 GLY A N 1
ATOM 2210 C CA . GLY A 1 304 ? 16.520 5.450 -7.684 1.00 66.38 304 GLY A CA 1
ATOM 2211 C C . GLY A 1 304 ? 17.361 6.646 -8.174 1.00 66.38 304 GLY A C 1
ATOM 2212 O O . GLY A 1 304 ? 17.457 6.909 -9.373 1.00 66.38 304 GLY A O 1
ATOM 2213 N N . GLY A 1 305 ? 17.898 7.458 -7.258 1.00 62.16 305 GLY A N 1
ATOM 2214 C CA . GLY A 1 305 ? 18.802 8.577 -7.543 1.00 62.16 305 GLY A CA 1
ATOM 2215 C C . GLY A 1 305 ? 18.191 9.746 -8.329 1.00 62.16 305 GLY A C 1
ATOM 2216 O O . GLY A 1 305 ? 18.933 10.526 -8.925 1.00 62.16 305 GLY A O 1
ATOM 2217 N N . GLY A 1 306 ? 16.857 9.857 -8.400 1.00 62.66 306 GLY A N 1
ATOM 2218 C CA . GLY A 1 306 ? 16.144 10.945 -9.095 1.00 62.66 306 GLY A CA 1
ATOM 2219 C C . GLY A 1 306 ? 16.329 10.986 -10.621 1.00 62.66 306 GLY A C 1
ATOM 2220 O O . GLY A 1 306 ? 15.873 11.923 -11.272 1.00 62.66 306 GLY A O 1
ATOM 2221 N N . ARG A 1 307 ? 17.019 9.993 -11.200 1.00 63.81 307 ARG A N 1
ATOM 2222 C CA . ARG A 1 307 ? 17.278 9.863 -12.647 1.00 63.81 307 ARG A CA 1
ATOM 2223 C C . ARG A 1 307 ? 16.937 8.479 -13.203 1.00 63.81 307 ARG A C 1
ATOM 2225 O O . ARG A 1 307 ? 17.033 8.286 -14.415 1.00 63.81 307 ARG A O 1
ATOM 2232 N N . ALA A 1 308 ? 16.570 7.519 -12.351 1.00 74.75 308 ALA A N 1
ATOM 2233 C CA . ALA A 1 308 ? 16.155 6.198 -12.799 1.00 74.75 308 ALA A CA 1
ATOM 2234 C C . ALA A 1 308 ? 14.905 6.271 -13.690 1.00 74.75 308 ALA A C 1
ATOM 2236 O O . ALA A 1 308 ? 14.033 7.127 -13.531 1.00 74.75 308 ALA A O 1
ATOM 2237 N N . GLN A 1 309 ? 14.835 5.346 -14.641 1.00 89.62 309 GLN A N 1
ATOM 2238 C CA . GLN A 1 309 ? 13.649 5.091 -15.449 1.00 89.62 309 GLN A CA 1
ATOM 2239 C C . GLN A 1 309 ? 13.019 3.801 -14.942 1.00 89.62 309 GLN A C 1
ATOM 2241 O O . GLN A 1 309 ? 13.698 2.779 -14.858 1.00 89.62 309 GLN A O 1
ATOM 2246 N N . CYS A 1 310 ? 11.726 3.841 -14.650 1.00 92.25 310 CYS A N 1
ATOM 2247 C CA . CYS A 1 310 ? 10.945 2.641 -14.418 1.00 92.25 310 CYS A CA 1
ATOM 2248 C C . CYS A 1 310 ? 10.718 1.935 -15.750 1.00 92.25 310 CYS A C 1
ATOM 2250 O O . CYS A 1 310 ? 10.077 2.492 -16.641 1.00 92.25 310 CYS A O 1
ATOM 2252 N N . ARG A 1 311 ? 11.235 0.717 -15.896 1.00 93.75 311 ARG A N 1
ATOM 2253 C CA . ARG A 1 311 ? 10.929 -0.174 -17.021 1.00 93.75 311 ARG A CA 1
ATOM 2254 C C . ARG A 1 311 ? 9.647 -0.928 -16.711 1.00 93.75 311 ARG A C 1
ATOM 2256 O O . ARG A 1 311 ? 9.501 -1.447 -15.610 1.00 93.75 311 ARG A O 1
ATOM 2263 N N . VAL A 1 312 ? 8.740 -1.005 -17.672 1.00 93.06 312 VAL A N 1
ATOM 2264 C CA . VAL A 1 312 ? 7.403 -1.566 -17.483 1.00 93.06 312 VAL A CA 1
ATOM 2265 C C . VAL A 1 312 ? 7.144 -2.641 -18.529 1.00 93.06 312 VAL A C 1
ATOM 2267 O O . VAL A 1 312 ? 7.332 -2.415 -19.728 1.00 93.06 312 VAL A O 1
ATOM 2270 N N . ASP A 1 313 ? 6.720 -3.820 -18.078 1.00 89.81 313 ASP A N 1
ATOM 2271 C CA . ASP A 1 313 ? 6.319 -4.908 -18.965 1.00 89.81 313 ASP A CA 1
ATOM 2272 C C . ASP A 1 313 ? 5.049 -4.530 -19.726 1.00 89.81 313 ASP A C 1
ATOM 2274 O O . ASP A 1 313 ? 4.140 -3.883 -19.203 1.00 89.81 313 ASP A O 1
ATOM 2278 N N . GLY A 1 314 ? 4.957 -4.976 -20.976 1.00 84.31 314 GLY A N 1
ATOM 2279 C CA . GLY A 1 314 ? 3.827 -4.638 -21.826 1.00 84.31 314 GLY A CA 1
ATOM 2280 C C . GLY A 1 314 ? 2.475 -5.106 -21.286 1.00 84.31 314 GLY A C 1
ATOM 2281 O O . GLY A 1 314 ? 1.458 -4.569 -21.712 1.00 84.31 314 GLY A O 1
ATOM 2282 N N . ARG A 1 315 ? 2.410 -6.073 -20.360 1.00 85.50 315 ARG A N 1
ATOM 2283 C CA . ARG A 1 315 ? 1.146 -6.487 -19.726 1.00 85.50 315 ARG A CA 1
ATOM 2284 C C . ARG A 1 315 ? 0.546 -5.400 -18.835 1.00 85.50 315 ARG A C 1
ATOM 2286 O O . ARG A 1 315 ? -0.661 -5.412 -18.618 1.00 85.50 315 ARG A O 1
ATOM 2293 N N . VAL A 1 316 ? 1.348 -4.463 -18.341 1.00 90.75 316 VAL A N 1
ATOM 2294 C CA . VAL A 1 316 ? 0.868 -3.369 -17.497 1.00 90.75 316 VAL A CA 1
ATOM 2295 C C . VAL A 1 316 ? 0.281 -2.276 -18.392 1.00 90.75 316 VAL A C 1
ATOM 2297 O O . VAL A 1 316 ? 0.980 -1.664 -19.204 1.00 90.75 316 VAL A O 1
ATOM 2300 N N . ALA A 1 317 ? -1.027 -2.060 -18.264 1.00 91.19 317 ALA A N 1
ATOM 2301 C CA . ALA A 1 317 ? -1.788 -1.047 -18.989 1.00 91.19 317 ALA A CA 1
ATOM 2302 C C . ALA A 1 317 ? -1.549 0.348 -18.412 1.00 91.19 317 ALA A C 1
ATOM 2304 O O . ALA A 1 317 ? -1.447 1.320 -19.158 1.00 91.19 317 ALA A O 1
ATOM 2305 N N . ARG A 1 318 ? -1.473 0.442 -17.083 1.00 93.94 318 ARG A N 1
ATOM 2306 C CA . ARG A 1 318 ? -1.297 1.693 -16.351 1.00 93.94 318 ARG A CA 1
ATOM 2307 C C . ARG A 1 318 ? -0.472 1.461 -15.098 1.00 93.94 318 ARG A C 1
ATOM 2309 O O . ARG A 1 318 ? -0.623 0.435 -14.440 1.00 93.94 318 ARG A O 1
ATOM 2316 N N . VAL A 1 319 ? 0.358 2.447 -14.777 1.00 96.31 319 VAL A N 1
ATOM 2317 C CA . VAL A 1 319 ? 1.041 2.561 -13.491 1.00 96.31 319 VAL A CA 1
ATOM 2318 C C . VAL A 1 319 ? 0.614 3.868 -12.838 1.00 96.31 319 VAL A C 1
ATOM 2320 O O . VAL A 1 319 ? 0.743 4.939 -13.441 1.00 96.31 319 VAL A O 1
ATOM 2323 N N . ARG A 1 320 ? 0.142 3.783 -11.596 1.00 97.44 320 ARG A N 1
ATOM 2324 C CA . ARG A 1 320 ? 0.081 4.919 -10.680 1.00 97.44 320 ARG A CA 1
ATOM 2325 C C . ARG A 1 320 ? 1.118 4.711 -9.587 1.00 97.44 320 ARG A C 1
ATOM 2327 O O . ARG A 1 320 ? 1.219 3.634 -9.008 1.00 97.44 320 ARG A O 1
ATOM 2334 N N . ALA A 1 321 ? 1.919 5.734 -9.336 1.00 96.31 321 ALA A N 1
ATOM 2335 C CA . ALA A 1 321 ? 2.952 5.692 -8.319 1.00 96.31 321 ALA A CA 1
ATOM 2336 C C . ALA A 1 321 ? 2.779 6.855 -7.354 1.00 96.31 321 ALA A C 1
ATOM 2338 O O . ALA A 1 321 ? 2.662 8.012 -7.769 1.00 96.31 321 ALA A O 1
ATOM 2339 N N . TYR A 1 322 ? 2.802 6.528 -6.070 1.00 97.44 322 TYR A N 1
ATOM 2340 C CA . TYR A 1 322 ? 2.576 7.456 -4.979 1.00 97.44 322 TYR A CA 1
ATOM 2341 C C . TYR A 1 322 ? 3.830 7.572 -4.114 1.00 97.44 322 TYR A C 1
ATOM 2343 O O . TYR A 1 322 ? 4.514 6.579 -3.857 1.00 97.44 322 TYR A O 1
ATOM 2351 N N . THR A 1 323 ? 4.122 8.777 -3.627 1.00 95.38 323 THR A N 1
ATOM 2352 C CA . THR A 1 323 ? 5.220 9.055 -2.677 1.00 95.38 323 THR A CA 1
ATOM 2353 C C . THR A 1 323 ? 4.767 8.926 -1.221 1.00 95.38 323 THR A C 1
ATOM 2355 O O . THR A 1 323 ? 5.277 9.610 -0.335 1.00 95.38 323 THR A O 1
ATOM 2358 N N . ARG A 1 324 ? 3.735 8.111 -0.995 1.00 94.81 324 ARG A N 1
ATOM 2359 C CA . ARG A 1 324 ? 3.148 7.797 0.305 1.00 94.81 324 ARG A CA 1
ATOM 2360 C C . ARG A 1 324 ? 2.467 6.431 0.254 1.00 94.81 324 ARG A C 1
ATOM 2362 O O . ARG A 1 324 ? 2.142 5.948 -0.834 1.00 94.81 324 ARG A O 1
ATOM 2369 N N . TYR A 1 325 ? 2.223 5.852 1.423 1.00 93.06 325 TYR A N 1
ATOM 2370 C CA . TYR A 1 325 ? 1.230 4.792 1.558 1.00 93.06 325 TYR A CA 1
ATOM 2371 C C . TYR A 1 325 ? -0.171 5.350 1.245 1.00 93.06 325 TYR A C 1
ATOM 2373 O O . TYR A 1 325 ? -0.417 6.560 1.411 1.00 93.06 325 TYR A O 1
ATOM 2381 N N . LEU A 1 326 ? -1.046 4.472 0.764 1.00 89.44 326 LEU A N 1
ATOM 2382 C CA . LEU A 1 326 ? -2.467 4.716 0.542 1.00 89.44 326 LEU A CA 1
ATOM 2383 C C . LEU A 1 326 ? -3.298 3.867 1.488 1.00 89.44 326 LEU A C 1
ATOM 2385 O O . LEU A 1 326 ? -2.832 2.743 1.776 1.00 89.44 326 LEU A O 1
#

Radius of gyration: 23.34 Å; chains: 1; bounding box: 55×40×76 Å

Secondary structure (DSSP, 8-state):
---GGG--------------PPPP------------------S---S----TTTS---SEEE--EEEETTEEEEPPPEEEE--PSPPSSTT---B---EE-S--STTPPPEEEEE-SS-EEEEEPPHHHHHHHHHTTT--SPP-TTEEEEEEPPPSS------S---TTPPPPPPEEEEPP---BTTTT--EEEEEEE---SS-----S-EEEEE---TTS-EEEEEE-TTS-EEEEEE-SS-EEEEE--TTS---SS-EEEEEEEETTTTEEEEEETTEE---TTT-SS-SEE--TT--B-S-TTT-EEEE-TTEEEEEEESS--